Protein AF-A0A841CCL1-F1 (afdb_monomer)

pLDDT: mean 78.55, std 24.11, range [27.91, 98.75]

Solvent-accessible surface area (backbone atoms only — not comparable to full-atom values): 20555 Å² total; per-residue (Å²): 133,85,84,74,86,75,84,82,75,73,72,83,72,77,87,72,64,60,80,46,99,93,44,61,38,68,64,57,51,51,48,50,52,52,50,52,52,49,51,52,51,48,52,49,52,52,48,53,54,49,50,52,52,50,53,52,50,52,53,53,50,51,52,52,50,50,52,52,51,51,51,49,56,50,50,51,54,57,69,75,56,77,72,56,74,76,57,45,58,59,49,51,49,54,50,49,55,51,50,52,49,52,51,50,52,52,51,51,52,52,49,54,54,48,53,51,49,51,55,53,50,51,55,50,51,50,53,50,49,55,50,50,52,52,51,51,53,51,50,53,51,52,49,51,50,54,52,49,53,49,51,52,52,52,49,54,50,51,54,48,52,54,48,52,50,51,49,52,53,50,54,49,50,56,50,53,52,51,55,46,53,51,49,53,50,51,51,51,53,48,53,51,53,53,48,51,54,48,52,54,52,52,50,53,49,53,50,50,53,51,53,50,49,57,48,50,58,46,54,50,50,56,50,50,53,50,52,50,50,52,54,51,48,54,48,50,52,51,51,50,52,46,53,52,50,51,44,54,54,46,53,49,48,47,50,50,49,50,48,58,69,43,47,87,73,64,76,81,82,84,87,85,80,84,86,87,90,85,85,84,87,88,86,86,92,86,79,91,77,87,80,88,86,80,90,81,90,80,89,81,90,80,91,84,87,79,93,79,83,88,86,78,88,89,81,85,90,86,81,87,80,92,77,83,87,85,85,78,82,90,78,85,81,82,81,87,134

Organism: NCBI:txid1051531

Radius of gyration: 90.36 Å; Cα contacts (8 Å, |Δi|>4): 12; chains: 1; bounding box: 178×101×215 Å

Structure (mmCIF, N/CA/C/O backbone):
data_AF-A0A841CCL1-F1
#
_entry.id   AF-A0A841CCL1-F1
#
loop_
_atom_site.group_PDB
_atom_site.id
_atom_site.type_symbol
_atom_site.label_atom_id
_atom_site.label_alt_id
_atom_site.label_comp_id
_atom_site.label_asym_id
_atom_site.label_entity_id
_atom_site.label_seq_id
_atom_site.pdbx_PDB_ins_code
_atom_site.Cartn_x
_atom_site.Cartn_y
_atom_site.Cartn_z
_atom_site.occupancy
_atom_site.B_iso_or_equiv
_atom_site.auth_seq_id
_atom_site.auth_comp_id
_atom_site.auth_asym_id
_atom_site.auth_atom_id
_atom_site.pdbx_PDB_model_num
ATOM 1 N N . MET A 1 1 ? -17.574 31.575 94.013 1.00 37.56 1 MET A N 1
ATOM 2 C CA . MET A 1 1 ? -16.349 32.325 93.651 1.00 37.56 1 MET A CA 1
ATOM 3 C C . MET A 1 1 ? -16.458 33.728 94.222 1.00 37.56 1 MET A C 1
ATOM 5 O O . MET A 1 1 ? -17.570 34.181 94.458 1.00 37.56 1 MET A O 1
ATOM 9 N N . THR A 1 2 ? -15.326 34.345 94.539 1.00 36.16 2 THR A N 1
ATOM 10 C CA . THR A 1 2 ? -15.212 35.572 95.341 1.00 36.16 2 THR A CA 1
ATOM 11 C C . THR A 1 2 ? -15.867 36.785 94.682 1.00 36.16 2 THR A C 1
ATOM 13 O O . THR A 1 2 ? -15.475 37.169 93.583 1.00 36.16 2 THR A O 1
ATOM 16 N N . ALA A 1 3 ? -16.803 37.430 95.384 1.00 37.66 3 ALA A N 1
ATOM 17 C CA . ALA A 1 3 ? -17.158 38.815 95.099 1.00 37.66 3 ALA A CA 1
ATOM 18 C C . ALA A 1 3 ? -15.963 39.686 95.514 1.00 37.66 3 ALA A C 1
ATOM 20 O O . ALA A 1 3 ? -15.671 39.802 96.703 1.00 37.66 3 ALA A O 1
ATOM 21 N N . ALA A 1 4 ? -15.220 40.197 94.531 1.00 44.81 4 ALA A N 1
ATOM 22 C CA . ALA A 1 4 ? -14.063 41.045 94.780 1.00 44.81 4 ALA A CA 1
ATOM 23 C C . ALA A 1 4 ? -14.504 42.386 95.382 1.00 44.81 4 ALA A C 1
ATOM 25 O O . ALA A 1 4 ? -15.495 42.976 94.951 1.00 44.81 4 ALA A O 1
ATOM 26 N N . ASP A 1 5 ? -13.760 42.846 96.383 1.00 48.38 5 ASP A N 1
ATOM 27 C CA . ASP A 1 5 ? -14.035 44.085 97.096 1.00 48.38 5 ASP A CA 1
ATOM 28 C C . ASP A 1 5 ? -13.569 45.293 96.269 1.00 48.38 5 ASP A C 1
ATOM 30 O O . ASP A 1 5 ? -12.387 45.624 96.230 1.00 48.38 5 ASP A O 1
ATOM 34 N N . THR A 1 6 ? -14.505 45.934 95.568 1.00 47.66 6 THR A N 1
ATOM 35 C CA . THR A 1 6 ? -14.270 47.146 94.762 1.00 47.66 6 THR A CA 1
ATOM 36 C C . THR A 1 6 ? -14.787 48.421 95.435 1.00 47.66 6 THR A C 1
ATOM 38 O O . THR A 1 6 ? -14.976 49.441 94.775 1.00 47.66 6 THR A O 1
ATOM 41 N N . ARG A 1 7 ? -15.007 48.405 96.759 1.00 47.78 7 ARG A N 1
ATOM 42 C CA . ARG A 1 7 ? -15.412 49.606 97.519 1.00 47.78 7 ARG A CA 1
ATOM 43 C C . ARG A 1 7 ? -14.240 50.476 97.986 1.00 47.78 7 ARG A C 1
ATOM 45 O O . ARG A 1 7 ? -14.481 51.577 98.470 1.00 47.78 7 ARG A O 1
ATOM 52 N N . GLY A 1 8 ? -13.002 49.995 97.852 1.00 49.62 8 GLY A N 1
ATOM 53 C CA . GLY A 1 8 ? -11.797 50.669 98.354 1.00 49.62 8 GLY A CA 1
ATOM 54 C C . GLY A 1 8 ? -11.081 51.612 97.379 1.00 49.62 8 GLY A C 1
ATOM 55 O O . GLY A 1 8 ? -10.268 52.405 97.836 1.00 49.62 8 GLY A O 1
ATOM 56 N N . ASP A 1 9 ? -11.378 51.549 96.076 1.00 48.41 9 ASP A N 1
ATOM 57 C CA . ASP A 1 9 ? -10.576 52.200 95.016 1.00 48.41 9 ASP A CA 1
ATOM 58 C C . ASP A 1 9 ? -11.337 53.307 94.255 1.00 48.41 9 ASP A C 1
ATOM 60 O O . ASP A 1 9 ? -11.022 53.671 93.121 1.00 48.41 9 ASP A O 1
ATOM 64 N N . LEU A 1 10 ? -12.357 53.883 94.900 1.00 51.12 10 LEU A N 1
ATOM 65 C CA . LEU A 1 10 ? -12.964 55.135 94.454 1.00 51.12 10 LEU A CA 1
ATOM 66 C C . LEU A 1 10 ? -12.013 56.288 94.788 1.00 51.12 10 LEU A C 1
ATOM 68 O O . LEU A 1 10 ? -12.110 56.906 95.850 1.00 51.12 10 LEU A O 1
ATOM 72 N N . VAL A 1 11 ? -11.099 56.579 93.858 1.00 52.09 11 VAL A N 1
ATOM 73 C CA . VAL A 1 11 ? -10.351 57.842 93.833 1.00 52.09 11 VAL A CA 1
ATOM 74 C C . VAL A 1 11 ? -11.349 58.983 94.052 1.00 52.09 11 VAL A C 1
ATOM 76 O O . VAL A 1 11 ? -12.317 59.068 93.292 1.00 52.09 11 VAL A O 1
ATOM 79 N N . PRO A 1 12 ? -11.142 59.876 95.040 1.00 55.66 12 PRO A N 1
ATOM 80 C CA . PRO A 1 12 ? -11.951 61.075 95.163 1.00 55.66 12 PRO A CA 1
ATOM 81 C C . PRO A 1 12 ? -11.755 61.931 93.911 1.00 55.66 12 PRO A C 1
ATOM 83 O O . PRO A 1 12 ? -10.786 62.688 93.797 1.00 55.66 12 PRO A O 1
ATOM 86 N N . LEU A 1 13 ? -12.673 61.791 92.952 1.00 54.88 13 LEU A N 1
ATOM 87 C CA . LEU A 1 13 ? -12.856 62.758 91.883 1.00 54.88 13 LEU A CA 1
ATOM 88 C C . LEU A 1 13 ? -13.003 64.107 92.579 1.00 54.88 13 LEU A C 1
ATOM 90 O O . LEU A 1 13 ? -13.920 64.286 93.380 1.00 54.88 13 LEU A O 1
ATOM 94 N N . ARG A 1 14 ? -12.072 65.034 92.332 1.00 55.75 14 ARG A N 1
ATOM 95 C CA . ARG A 1 14 ? -12.189 66.397 92.850 1.00 55.75 14 ARG A CA 1
ATOM 96 C C . ARG A 1 14 ? -13.479 66.985 92.281 1.00 55.75 14 ARG A C 1
ATOM 98 O O . ARG A 1 14 ? -13.529 67.341 91.110 1.00 55.75 14 ARG A O 1
ATOM 105 N N . THR A 1 15 ? -14.514 67.046 93.113 1.00 59.44 15 THR A N 1
ATOM 106 C CA . THR A 1 15 ? -15.833 67.609 92.785 1.00 59.44 15 THR A CA 1
ATOM 107 C C . THR A 1 15 ? -15.821 69.133 92.717 1.00 59.44 15 THR A C 1
ATOM 109 O O . THR A 1 15 ? -16.822 69.746 92.352 1.00 59.44 15 THR A O 1
ATOM 112 N N . ASP A 1 16 ? -14.692 69.739 93.078 1.00 70.75 16 ASP A N 1
ATOM 113 C CA . ASP A 1 16 ? -14.486 71.174 93.098 1.00 70.75 16 ASP A CA 1
ATOM 114 C C . ASP A 1 16 ? -13.936 71.631 91.745 1.00 70.75 16 ASP A C 1
ATOM 116 O O . ASP A 1 16 ? -12.907 71.140 91.277 1.00 70.75 16 ASP A O 1
ATOM 120 N N . PHE A 1 17 ? -14.617 72.596 91.132 1.00 80.50 17 PHE A N 1
ATOM 121 C CA . PHE A 1 17 ? -14.157 73.264 89.918 1.00 80.50 17 PHE A CA 1
ATOM 122 C C . PHE A 1 17 ? -13.305 74.481 90.274 1.00 80.50 17 PHE A C 1
ATOM 124 O O . PHE A 1 17 ? -13.640 75.228 91.200 1.00 80.50 17 PHE A O 1
ATOM 131 N N . ASP A 1 18 ? -12.257 74.735 89.496 1.00 82.00 18 ASP A N 1
ATOM 132 C CA . ASP A 1 18 ? -11.426 75.923 89.664 1.00 82.00 18 ASP A CA 1
ATOM 133 C C . ASP A 1 18 ? -12.242 77.208 89.432 1.00 82.00 18 ASP A C 1
ATOM 135 O O . ASP A 1 18 ? -13.155 77.268 88.600 1.00 82.00 18 ASP A O 1
ATOM 139 N N . LEU A 1 19 ? -11.919 78.259 90.191 1.00 77.56 19 LEU A N 1
ATOM 140 C CA . LEU A 1 19 ? -12.620 79.543 90.156 1.00 77.56 19 LEU A CA 1
ATOM 141 C C . LEU A 1 19 ? -11.906 80.541 89.238 1.00 77.56 19 LEU A C 1
ATOM 143 O O . LEU A 1 19 ? -10.745 80.891 89.445 1.00 77.56 19 LEU A O 1
ATOM 147 N N . VAL A 1 20 ? -12.646 81.066 88.265 1.00 77.12 20 VAL A N 1
ATOM 148 C CA . VAL A 1 20 ? -12.233 82.137 87.349 1.00 77.12 20 VAL A CA 1
ATOM 149 C C . VAL A 1 20 ? -13.031 83.406 87.687 1.00 77.12 20 VAL A C 1
ATOM 151 O O . VAL A 1 20 ? -14.043 83.361 88.393 1.00 77.12 20 VAL A O 1
ATOM 154 N N . TRP A 1 21 ? -12.590 84.581 87.224 1.00 62.69 21 TRP A N 1
ATOM 155 C CA . TRP A 1 21 ? -13.295 85.839 87.491 1.00 62.69 21 TRP A CA 1
ATOM 156 C C . TRP A 1 21 ? -14.760 85.757 87.027 1.00 62.69 21 TRP A C 1
ATOM 158 O O . TRP A 1 21 ? -15.042 85.753 85.829 1.00 62.69 21 TRP A O 1
ATOM 168 N N . ARG A 1 22 ? -15.681 85.719 88.004 1.00 69.38 22 ARG A N 1
ATOM 169 C CA . ARG A 1 22 ? -17.139 85.520 87.857 1.00 69.38 22 ARG A CA 1
ATOM 170 C C . ARG A 1 22 ? -17.612 84.088 87.527 1.00 69.38 22 ARG A C 1
ATOM 172 O O . ARG A 1 22 ? -18.618 83.938 86.837 1.00 69.38 22 ARG A O 1
ATOM 179 N N . GLY A 1 23 ? -16.987 83.049 88.087 1.00 82.88 23 GLY A N 1
ATOM 180 C CA . GLY A 1 23 ? -17.622 81.726 88.231 1.00 82.88 23 GLY A CA 1
ATOM 181 C C . GLY A 1 23 ? -16.657 80.542 88.222 1.00 82.88 23 GLY A C 1
ATOM 182 O O . GLY A 1 23 ? -15.445 80.719 88.200 1.00 82.88 23 GLY A O 1
ATOM 183 N N . TYR A 1 24 ? -17.204 79.328 88.213 1.00 84.94 24 TYR A N 1
ATOM 184 C CA . TYR A 1 24 ? -16.429 78.111 87.960 1.00 84.94 24 TYR A CA 1
ATOM 185 C C . TYR A 1 24 ? -15.920 78.053 86.514 1.00 84.94 24 TYR A C 1
ATOM 187 O O . TYR A 1 24 ? -16.570 78.573 85.597 1.00 84.94 24 TYR A O 1
ATOM 195 N N . ASP A 1 25 ? -14.794 77.372 86.298 1.00 82.44 25 ASP A N 1
ATOM 196 C CA . ASP A 1 25 ? -14.278 77.097 84.963 1.00 82.44 25 ASP A CA 1
ATOM 197 C C . ASP A 1 25 ? -15.324 76.332 84.129 1.00 82.44 25 ASP A C 1
ATOM 199 O O . ASP A 1 25 ? -15.694 75.182 84.388 1.00 82.44 25 ASP A O 1
ATOM 203 N N . ARG A 1 26 ? -15.823 77.003 83.086 1.00 84.19 26 ARG A N 1
ATOM 204 C CA . ARG A 1 26 ? -16.896 76.492 82.224 1.00 84.19 26 ARG A CA 1
ATOM 205 C C . ARG A 1 26 ? -16.478 75.262 81.421 1.00 84.19 26 ARG A C 1
ATOM 207 O O . ARG A 1 26 ? -17.361 74.531 80.976 1.00 84.19 26 ARG A O 1
ATOM 214 N N . HIS A 1 27 ? -15.185 75.053 81.188 1.00 84.75 27 HIS A N 1
ATOM 215 C CA . HIS A 1 27 ? -14.662 73.863 80.526 1.00 84.75 27 HIS A CA 1
ATOM 216 C C . HIS A 1 27 ? -14.625 72.682 81.502 1.00 84.75 27 HIS A C 1
ATOM 218 O O . HIS A 1 27 ? -15.112 71.609 81.153 1.00 84.75 27 HIS A O 1
ATOM 224 N N . GLN A 1 28 ? -14.156 72.887 82.738 1.00 85.62 28 GLN A N 1
ATOM 225 C CA . GLN A 1 28 ? -14.161 71.847 83.777 1.00 85.62 28 GLN A CA 1
ATOM 226 C C . GLN A 1 28 ? -15.582 71.393 84.136 1.00 85.62 28 GLN A C 1
ATOM 228 O O . GLN A 1 28 ? -15.858 70.194 84.123 1.00 85.62 28 GLN A O 1
ATOM 233 N N . VAL A 1 29 ? -16.514 72.331 84.355 1.00 86.25 29 VAL A N 1
ATOM 234 C CA . VAL A 1 29 ? -17.927 72.003 84.632 1.00 86.25 29 VAL A CA 1
ATOM 235 C C . VAL A 1 29 ? -18.548 71.222 83.473 1.00 86.25 29 VAL A C 1
ATOM 237 O O . VAL A 1 29 ? -19.217 70.217 83.695 1.00 86.25 29 VAL A O 1
ATOM 240 N N . ARG A 1 30 ? -18.312 71.641 82.220 1.00 86.75 30 ARG A N 1
ATOM 241 C CA . ARG A 1 30 ? -18.823 70.922 81.040 1.00 86.75 30 ARG A CA 1
ATOM 242 C C . ARG A 1 30 ? -18.217 69.531 80.898 1.00 86.75 30 ARG A C 1
ATOM 244 O O . ARG A 1 30 ? -18.949 68.610 80.557 1.00 86.75 30 ARG A O 1
ATOM 251 N N . HIS A 1 31 ? -16.922 69.378 81.168 1.00 86.00 31 HIS A N 1
ATOM 252 C CA . HIS A 1 31 ? -16.263 68.078 81.156 1.00 86.00 31 HIS A CA 1
ATOM 253 C C . HIS A 1 31 ? -16.866 67.156 82.220 1.00 86.00 31 HIS A C 1
ATOM 255 O O . HIS A 1 31 ? -17.279 66.054 81.889 1.00 86.00 31 HIS A O 1
ATOM 261 N N . TYR A 1 32 ? -16.995 67.616 83.468 1.00 87.31 32 TYR A N 1
ATOM 262 C CA . TYR A 1 32 ? -17.591 66.822 84.545 1.00 87.31 32 TYR A CA 1
ATOM 263 C C . TYR A 1 32 ? -19.053 66.463 84.281 1.00 87.31 32 TYR A C 1
ATOM 265 O O . TYR A 1 32 ? -19.421 65.309 84.456 1.00 87.31 32 TYR A O 1
ATOM 273 N N . VAL A 1 33 ? -19.885 67.402 83.814 1.00 89.44 33 VAL A N 1
ATOM 274 C CA . VAL A 1 33 ? -21.277 67.092 83.441 1.00 89.44 33 VAL A CA 1
ATOM 275 C C . VAL A 1 33 ? -21.308 66.056 82.316 1.00 89.44 33 VAL A C 1
ATOM 277 O O . VAL A 1 33 ? -22.094 65.120 82.387 1.00 89.44 33 VAL A O 1
ATOM 280 N N . HIS A 1 34 ? -20.418 66.152 81.325 1.00 89.56 34 HIS A N 1
ATOM 281 C CA . HIS A 1 34 ? -20.321 65.150 80.265 1.00 89.56 34 HIS A CA 1
ATOM 282 C C . HIS A 1 34 ? -19.856 63.775 80.783 1.00 89.56 34 HIS A C 1
ATOM 284 O O . HIS A 1 34 ? -20.428 62.761 80.387 1.00 89.56 34 HIS A O 1
ATOM 290 N N . SER A 1 35 ? -18.879 63.729 81.696 1.00 87.50 35 SER A N 1
ATOM 291 C CA . SER A 1 35 ? -18.434 62.500 82.370 1.00 87.50 35 SER A CA 1
ATOM 292 C C . SER A 1 35 ? -19.546 61.883 83.222 1.00 87.50 35 SER A C 1
ATOM 294 O O . SER A 1 35 ? -19.845 60.707 83.059 1.00 87.50 35 SER A O 1
ATOM 296 N N . ALA A 1 36 ? -20.230 62.675 84.049 1.00 89.19 36 ALA A N 1
ATOM 297 C CA . ALA A 1 36 ? -21.335 62.221 84.888 1.00 89.19 36 ALA A CA 1
ATOM 298 C C . ALA A 1 36 ? -22.549 61.770 84.055 1.00 89.19 36 ALA A C 1
ATOM 300 O O . ALA A 1 36 ? -23.179 60.767 84.377 1.00 89.19 36 ALA A O 1
ATOM 301 N N . GLU A 1 37 ? -22.866 62.447 82.946 1.00 92.44 37 GLU A N 1
ATOM 302 C CA . GLU A 1 37 ? -23.865 61.966 81.985 1.00 92.44 37 GLU A CA 1
ATOM 303 C C . GLU A 1 37 ? -23.439 60.650 81.319 1.00 92.44 37 GLU A C 1
ATOM 305 O O . GLU A 1 37 ? -24.288 59.789 81.090 1.00 92.44 37 GLU A O 1
ATOM 310 N N . ALA A 1 38 ? -22.153 60.471 81.005 1.00 91.06 38 ALA A N 1
ATOM 311 C CA . ALA A 1 38 ? -21.635 59.224 80.448 1.00 91.06 38 ALA A CA 1
ATOM 312 C C . ALA A 1 38 ? -21.685 58.075 81.473 1.00 91.06 38 ALA A C 1
ATOM 314 O O . ALA A 1 38 ? -22.124 56.981 81.128 1.00 91.06 38 ALA A O 1
ATOM 315 N N . GLU A 1 39 ? -21.331 58.329 82.735 1.00 88.56 39 GLU A N 1
ATOM 316 C CA . GLU A 1 39 ? -21.431 57.374 83.848 1.00 88.56 39 GLU A CA 1
ATOM 317 C C . GLU A 1 39 ? -22.889 57.023 84.184 1.00 88.56 39 GLU A C 1
ATOM 319 O O . GLU A 1 39 ? -23.213 55.853 84.393 1.00 88.56 39 GLU A O 1
ATOM 324 N N . LEU A 1 40 ? -23.807 57.995 84.163 1.00 93.38 40 LEU A N 1
ATOM 325 C CA . LEU A 1 40 ? -25.245 57.746 84.326 1.00 93.38 40 LEU A CA 1
ATOM 326 C C . LEU A 1 40 ? -25.823 56.932 83.161 1.00 93.38 40 LEU A C 1
ATOM 328 O O . LEU A 1 40 ? -26.665 56.064 83.380 1.00 93.38 40 LEU A O 1
ATOM 332 N N . ARG A 1 41 ? -25.361 57.159 81.925 1.00 94.81 41 ARG A N 1
ATOM 333 C CA . ARG A 1 41 ? -25.736 56.319 80.773 1.00 94.81 41 ARG A CA 1
ATOM 334 C C . ARG A 1 41 ? -25.158 54.910 80.896 1.00 94.81 41 ARG A C 1
ATOM 336 O O . ARG A 1 41 ? -25.881 53.957 80.629 1.00 94.81 41 ARG A O 1
ATOM 343 N N . LEU A 1 42 ? -23.904 54.767 81.330 1.00 94.75 42 LEU A N 1
ATOM 344 C CA . LEU A 1 42 ? -23.266 53.467 81.546 1.00 94.75 42 LEU A CA 1
ATOM 345 C C . LEU A 1 42 ? -23.991 52.666 82.635 1.00 94.75 42 LEU A C 1
ATOM 347 O O . LEU A 1 42 ? -24.410 51.542 82.390 1.00 94.75 42 LEU A O 1
ATOM 351 N N . THR A 1 43 ? -24.242 53.273 83.795 1.00 93.81 43 THR A N 1
ATOM 352 C CA . THR A 1 43 ? -24.969 52.626 84.900 1.00 93.81 43 THR A CA 1
ATOM 353 C C . THR A 1 43 ? -26.435 52.340 84.569 1.00 93.81 43 THR A C 1
ATOM 355 O O . THR A 1 43 ? -26.966 51.330 85.031 1.00 93.81 43 THR A O 1
ATOM 358 N N . ALA A 1 44 ? -27.091 53.155 83.734 1.00 95.12 44 ALA A N 1
ATOM 359 C CA . ALA A 1 44 ? -28.409 52.827 83.189 1.00 95.12 44 ALA A CA 1
ATOM 360 C C . ALA A 1 44 ? -28.352 51.594 82.270 1.00 95.12 44 ALA A C 1
ATOM 362 O O . ALA A 1 44 ? -29.150 50.678 82.448 1.00 95.12 44 ALA A O 1
ATOM 363 N N . VAL A 1 45 ? -27.376 51.520 81.356 1.00 96.69 45 VAL A N 1
ATOM 364 C CA . VAL A 1 45 ? -27.152 50.343 80.495 1.00 96.69 45 VAL A CA 1
ATOM 365 C C . VAL A 1 45 ? -26.836 49.093 81.325 1.00 96.69 45 VAL A C 1
ATOM 367 O O . VAL A 1 45 ? -27.416 48.038 81.073 1.00 96.69 45 VAL A O 1
ATOM 370 N N . ASP A 1 46 ? -25.990 49.200 82.351 1.00 94.75 46 ASP A N 1
ATOM 371 C CA . ASP A 1 46 ? -25.649 48.083 83.240 1.00 94.75 46 ASP A CA 1
ATOM 372 C C . ASP A 1 46 ? -26.847 47.610 84.071 1.00 94.75 46 ASP A C 1
ATOM 374 O O . ASP A 1 46 ? -27.049 46.400 84.232 1.00 94.75 46 ASP A O 1
ATOM 378 N N . ARG A 1 47 ? -27.670 48.545 84.569 1.00 95.88 47 ARG A N 1
ATOM 379 C CA . ARG A 1 47 ? -28.931 48.249 85.262 1.00 95.88 47 ARG A CA 1
ATOM 380 C C . ARG A 1 47 ? -29.902 47.537 84.330 1.00 95.88 47 ARG A C 1
ATOM 382 O O . ARG A 1 47 ? -30.444 46.504 84.709 1.00 95.88 47 ARG A O 1
ATOM 389 N N . ASP A 1 48 ? -30.107 48.055 83.127 1.00 96.56 48 ASP A N 1
ATOM 390 C CA . ASP A 1 48 ? -31.073 47.503 82.175 1.00 96.56 48 ASP A CA 1
ATOM 391 C C . ASP A 1 48 ? -30.612 46.119 81.682 1.00 96.56 48 ASP A C 1
ATOM 393 O O . ASP A 1 48 ? -31.414 45.188 81.596 1.00 96.56 48 ASP A O 1
ATOM 397 N N . ALA A 1 49 ? -29.301 45.918 81.509 1.00 95.69 49 ALA A N 1
ATOM 398 C CA . ALA A 1 49 ? -28.708 44.605 81.266 1.00 95.69 49 ALA A CA 1
ATOM 399 C C . ALA A 1 49 ? -28.823 43.654 82.478 1.00 95.69 49 ALA A C 1
ATOM 401 O O . ALA A 1 49 ? -28.939 42.441 82.298 1.00 95.69 49 ALA A O 1
ATOM 402 N N . ALA A 1 50 ? -28.793 44.162 83.714 1.00 94.44 50 ALA A N 1
ATOM 403 C CA . ALA A 1 50 ? -29.019 43.359 84.917 1.00 94.44 50 ALA A CA 1
ATOM 404 C C . ALA A 1 50 ? -30.491 42.948 85.081 1.00 94.44 50 ALA A C 1
ATOM 406 O O . ALA A 1 50 ? -30.747 41.801 85.446 1.00 94.44 50 ALA A O 1
ATOM 407 N N . VAL A 1 51 ? -31.437 43.837 84.759 1.00 97.06 51 VAL A N 1
ATOM 408 C CA . VAL A 1 51 ? -32.877 43.534 84.712 1.00 97.06 51 VAL A CA 1
ATOM 409 C C . VAL A 1 51 ? -33.153 42.471 83.650 1.00 97.06 51 VAL A C 1
ATOM 411 O O . VAL A 1 51 ? -33.719 41.435 83.982 1.00 97.06 51 VAL A O 1
ATOM 414 N N . ALA A 1 52 ? -32.633 42.635 82.429 1.00 95.81 52 ALA A N 1
ATOM 415 C CA . ALA A 1 52 ? -32.767 41.627 81.375 1.00 95.81 52 ALA A CA 1
ATOM 416 C C . ALA A 1 52 ? -32.220 40.248 81.803 1.00 95.81 52 ALA A C 1
ATOM 418 O O . ALA A 1 52 ? -32.878 39.231 81.602 1.00 95.81 52 ALA A O 1
ATOM 419 N N . ARG A 1 53 ? -31.059 40.196 82.477 1.00 95.00 53 ARG A N 1
ATOM 420 C CA . ARG A 1 53 ? -30.525 38.937 83.039 1.00 95.00 53 ARG A CA 1
ATOM 421 C C . ARG A 1 53 ? -31.409 38.348 84.145 1.00 95.00 53 ARG A C 1
ATOM 423 O O . ARG A 1 53 ? -31.485 37.127 84.258 1.00 95.00 53 ARG A O 1
ATOM 430 N N . ALA A 1 54 ? -32.051 39.176 84.968 1.00 96.38 54 ALA A N 1
ATOM 431 C CA . ALA A 1 54 ? -32.978 38.707 85.996 1.00 96.38 54 ALA A CA 1
ATOM 432 C C . ALA A 1 54 ? -34.256 38.118 85.374 1.00 96.38 54 ALA A C 1
ATOM 434 O O . ALA A 1 54 ? -34.681 37.037 85.783 1.00 96.38 54 ALA A O 1
ATOM 435 N N . ASP A 1 55 ? -34.804 38.765 84.344 1.00 96.75 55 ASP A N 1
ATOM 436 C CA . ASP A 1 55 ? -35.957 38.274 83.583 1.00 96.75 55 ASP A CA 1
ATOM 437 C C . ASP A 1 55 ? -35.627 36.977 82.823 1.00 96.75 55 ASP A C 1
ATOM 439 O O . ASP A 1 55 ? -36.426 36.039 82.805 1.00 96.75 55 ASP A O 1
ATOM 443 N N . ASP A 1 56 ? -34.428 36.865 82.244 1.00 96.06 56 ASP A N 1
ATOM 444 C CA . ASP A 1 56 ? -33.935 35.636 81.609 1.00 96.06 56 ASP A CA 1
ATOM 445 C C . ASP A 1 56 ? -33.850 34.472 82.604 1.00 96.06 56 ASP A C 1
ATOM 447 O O . ASP A 1 56 ? -34.330 33.373 82.314 1.00 96.06 56 ASP A O 1
ATOM 451 N N . LEU A 1 57 ? -33.282 34.709 83.791 1.00 95.75 57 LEU A N 1
ATOM 452 C CA . LEU A 1 57 ? -33.191 33.705 84.853 1.00 95.75 57 LEU A CA 1
ATOM 453 C C . LEU A 1 57 ? -34.570 33.329 85.408 1.00 95.75 57 LEU A C 1
ATOM 455 O O . LEU A 1 57 ? -34.816 32.151 85.660 1.00 95.75 57 LEU A O 1
ATOM 459 N N . ALA A 1 58 ? -35.489 34.288 85.551 1.00 96.31 58 ALA A N 1
ATOM 460 C CA . ALA A 1 58 ? -36.867 34.016 85.955 1.00 96.31 58 ALA A CA 1
ATOM 461 C C . ALA A 1 58 ? -37.584 33.122 84.929 1.00 96.31 58 ALA A C 1
ATOM 463 O O . ALA A 1 58 ? -38.206 32.128 85.307 1.00 96.31 58 ALA A O 1
ATOM 464 N N . ARG A 1 59 ? -37.427 33.405 83.627 1.00 96.69 59 ARG A N 1
ATOM 465 C CA . ARG A 1 59 ? -37.963 32.558 82.547 1.00 96.69 59 ARG A CA 1
ATOM 466 C C . ARG A 1 59 ? -37.359 31.153 82.563 1.00 96.69 59 ARG A C 1
ATOM 468 O O . ARG A 1 59 ? -38.107 30.185 82.485 1.00 96.69 59 ARG A O 1
ATOM 475 N N . GLN A 1 60 ? -36.038 31.023 82.713 1.00 96.25 60 GLN A N 1
ATOM 476 C CA . GLN A 1 60 ? -35.374 29.715 82.831 1.00 96.25 60 GLN A CA 1
ATOM 477 C C . GLN A 1 60 ? -35.864 28.921 84.048 1.00 96.25 60 GLN A C 1
ATOM 479 O O . GLN A 1 60 ? -36.042 27.707 83.962 1.00 96.25 60 GLN A O 1
ATOM 484 N N . LEU A 1 61 ? -36.109 29.597 85.172 1.00 97.06 61 LEU A N 1
ATOM 485 C CA . LEU A 1 61 ? -36.580 28.971 86.403 1.00 97.06 61 LEU A CA 1
ATOM 486 C C . LEU A 1 61 ? -38.022 28.460 86.266 1.00 97.06 61 LEU A C 1
ATOM 488 O O . LEU A 1 61 ? -38.310 27.359 86.735 1.00 97.06 61 LEU A O 1
ATOM 492 N N . GLU A 1 62 ? -38.905 29.191 85.579 1.00 96.38 62 GLU A N 1
ATOM 493 C CA . GLU A 1 62 ? -40.250 28.694 85.260 1.00 96.38 62 GLU A CA 1
ATOM 494 C C . GLU A 1 62 ? -40.232 27.542 84.244 1.00 96.38 62 GLU A C 1
ATOM 496 O O . GLU A 1 62 ? -40.945 26.562 84.451 1.00 96.38 62 GLU A O 1
ATOM 501 N N . THR A 1 63 ? -39.362 27.575 83.226 1.00 96.69 63 THR A N 1
ATOM 502 C CA . THR A 1 63 ? -39.147 26.420 82.329 1.00 96.69 63 THR A CA 1
ATOM 503 C C . THR A 1 63 ? -38.678 25.186 83.107 1.00 96.69 6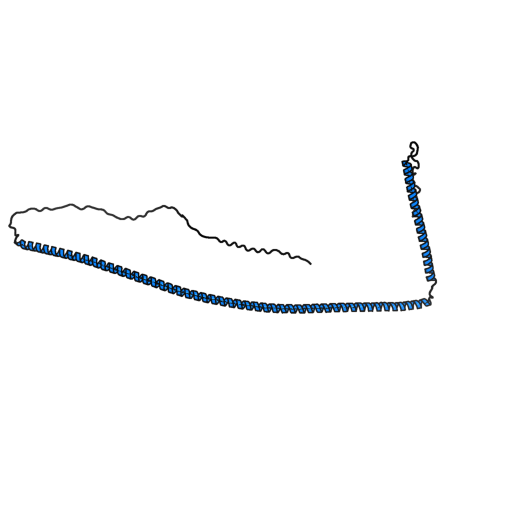3 THR A C 1
ATOM 505 O O . THR A 1 63 ? -39.236 24.103 82.958 1.00 96.69 63 THR A O 1
ATOM 508 N N . ALA A 1 64 ? -37.709 25.333 84.014 1.00 94.44 64 ALA A N 1
ATOM 509 C CA . ALA A 1 64 ? -37.255 24.221 84.849 1.00 94.44 64 ALA A CA 1
ATOM 510 C C . ALA A 1 64 ? -38.361 23.716 85.801 1.00 94.44 64 ALA A C 1
ATOM 512 O O . ALA A 1 64 ? -38.469 22.514 86.051 1.00 94.44 64 ALA A O 1
ATOM 513 N N . ARG A 1 65 ? -39.217 24.607 86.326 1.00 96.00 65 ARG A N 1
ATOM 514 C CA . ARG A 1 65 ? -40.380 24.229 87.150 1.00 96.00 65 ARG A CA 1
ATOM 515 C C . ARG A 1 65 ? -41.408 23.423 86.358 1.00 96.00 65 ARG A C 1
ATOM 517 O O . ARG A 1 65 ? -41.895 22.418 86.885 1.00 96.00 65 ARG A O 1
ATOM 524 N N . THR A 1 66 ? -41.729 23.825 85.128 1.00 96.50 66 THR A N 1
ATOM 525 C CA . THR A 1 66 ? -42.669 23.086 84.271 1.00 96.50 66 THR A CA 1
ATOM 526 C C . THR A 1 66 ? -42.088 21.743 83.836 1.00 96.50 66 THR A C 1
ATOM 528 O O . THR A 1 66 ? -42.765 20.729 84.003 1.00 96.50 66 THR A O 1
ATOM 531 N N . GLU A 1 67 ? -40.818 21.680 83.427 1.00 94.56 67 GLU A N 1
ATOM 532 C CA . GLU A 1 67 ? -40.121 20.417 83.129 1.00 94.56 67 GLU A CA 1
ATOM 533 C C . GLU A 1 67 ? -40.128 19.450 84.326 1.00 94.56 67 GLU A C 1
ATOM 535 O O . GLU A 1 67 ? -40.460 18.273 84.178 1.00 94.56 67 GLU A O 1
ATOM 540 N N . ILE A 1 68 ? -39.834 19.930 85.541 1.00 93.25 68 ILE A N 1
ATOM 541 C CA . ILE A 1 68 ? -39.888 19.106 86.761 1.00 93.25 68 ILE A CA 1
ATOM 542 C C . ILE A 1 68 ? -41.312 18.594 87.024 1.00 93.25 68 ILE A C 1
ATOM 544 O O . ILE A 1 68 ? -41.477 17.440 87.433 1.00 93.25 68 ILE A O 1
ATOM 548 N N . ALA A 1 69 ? -42.344 19.411 86.796 1.00 93.19 69 ALA A N 1
ATOM 549 C CA . ALA A 1 69 ? -43.736 18.990 86.943 1.00 93.19 69 ALA A CA 1
ATOM 550 C C . ALA A 1 69 ? -44.130 17.924 85.901 1.00 93.19 69 ALA A C 1
ATOM 552 O O . ALA A 1 69 ? -44.751 16.919 86.255 1.00 93.19 69 ALA A O 1
ATOM 553 N N . GLU A 1 70 ? -43.714 18.083 84.642 1.00 92.69 70 GLU A N 1
ATOM 554 C CA . GLU A 1 70 ? -43.946 17.099 83.580 1.00 92.69 70 GLU A CA 1
ATOM 555 C C . GLU A 1 70 ? -43.210 15.778 83.825 1.00 92.69 70 GLU A C 1
ATOM 557 O O . GLU A 1 70 ? -43.800 14.704 83.663 1.00 92.69 70 GLU A O 1
ATOM 562 N N . LEU A 1 71 ? -41.942 15.839 84.246 1.00 89.31 71 LEU A N 1
ATOM 563 C CA . LEU A 1 71 ? -41.136 14.666 84.585 1.00 89.31 71 LEU A CA 1
ATOM 564 C C . LEU A 1 71 ? -41.729 13.914 85.777 1.00 89.31 71 LEU A C 1
ATOM 566 O O . LEU A 1 71 ? -41.870 12.693 85.703 1.00 89.31 71 LEU A O 1
ATOM 570 N N . ARG A 1 72 ? -42.163 14.621 86.830 1.00 85.94 72 ARG A N 1
ATOM 571 C CA . ARG A 1 72 ? -42.900 14.020 87.956 1.00 85.94 72 ARG A CA 1
ATOM 572 C C . ARG A 1 72 ? -44.198 13.373 87.486 1.00 85.94 72 ARG A C 1
ATOM 574 O O . ARG A 1 72 ? -44.406 12.199 87.758 1.00 85.94 72 ARG A O 1
ATOM 581 N N . GLY A 1 73 ? -45.007 14.061 86.680 1.00 83.12 73 GLY A N 1
ATOM 582 C CA . GLY A 1 73 ? -46.234 13.492 86.116 1.00 83.12 73 GLY A CA 1
ATOM 583 C C . GLY A 1 73 ? -45.995 12.311 85.162 1.00 83.12 73 GLY A C 1
ATOM 584 O O . GLY A 1 73 ? -46.859 11.448 85.007 1.00 83.12 73 GLY A O 1
ATOM 585 N N . ARG A 1 74 ? -44.841 12.235 84.485 1.00 82.31 74 ARG A N 1
ATOM 586 C CA . ARG A 1 74 ? -44.426 11.064 83.689 1.00 82.31 74 ARG A CA 1
ATOM 587 C C . ARG A 1 74 ? -44.016 9.902 84.597 1.00 82.31 74 ARG A C 1
ATOM 589 O O . ARG A 1 74 ? -44.455 8.781 84.356 1.00 82.31 74 ARG A O 1
ATOM 59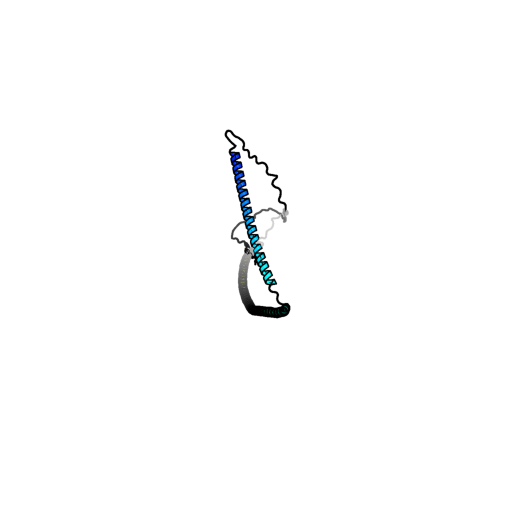6 N N . LEU A 1 75 ? -43.237 10.174 85.641 1.00 80.44 75 LEU A N 1
ATOM 597 C CA . LEU A 1 75 ? -42.790 9.187 86.624 1.00 80.44 75 LEU A CA 1
ATOM 598 C C . LEU A 1 75 ? -43.983 8.614 87.406 1.00 80.44 75 LEU A C 1
ATOM 600 O O . LEU A 1 75 ? -44.130 7.399 87.465 1.00 80.44 75 LEU A O 1
ATOM 604 N N . ASP A 1 76 ? -44.911 9.456 87.862 1.00 75.56 76 ASP A N 1
ATOM 605 C CA . ASP A 1 76 ? -46.170 9.038 88.491 1.00 75.56 76 ASP A CA 1
ATOM 606 C C . ASP A 1 76 ? -47.009 8.140 87.572 1.00 75.56 76 ASP A C 1
ATOM 608 O O . ASP A 1 76 ? -47.603 7.175 88.042 1.00 75.56 76 ASP A O 1
ATOM 612 N N . ARG A 1 77 ? -47.049 8.399 86.256 1.00 74.00 77 ARG A N 1
ATOM 613 C CA . ARG A 1 77 ? -47.739 7.521 85.288 1.00 74.00 77 ARG A CA 1
ATOM 614 C C . ARG A 1 77 ? -47.049 6.164 85.123 1.00 74.00 77 ARG A C 1
ATOM 616 O O . ARG A 1 77 ? -47.738 5.150 85.031 1.00 74.00 77 ARG A O 1
ATOM 623 N N . ILE A 1 78 ? -45.716 6.132 85.124 1.00 76.00 78 ILE A N 1
ATOM 624 C CA . ILE A 1 78 ? -44.934 4.885 85.093 1.00 76.00 78 ILE A CA 1
ATOM 625 C C . ILE A 1 78 ? -45.173 4.089 86.388 1.00 76.00 78 ILE A C 1
ATOM 627 O O . ILE A 1 78 ? -45.534 2.917 86.332 1.00 76.00 78 ILE A O 1
ATOM 631 N N . CYS A 1 79 ? -45.066 4.732 87.554 1.00 66.12 79 CYS A N 1
ATOM 632 C CA . CYS A 1 79 ? -45.216 4.086 88.860 1.00 66.12 79 CYS A CA 1
ATOM 633 C C . CYS A 1 79 ? -46.662 3.707 89.218 1.00 66.12 79 CYS A C 1
ATOM 635 O O . CYS A 1 79 ? -46.858 2.734 89.940 1.00 66.12 79 CYS A O 1
ATOM 637 N N . ARG A 1 80 ? -47.680 4.416 88.708 1.00 63.12 80 ARG A N 1
ATOM 638 C CA . ARG A 1 80 ? -49.102 4.041 88.863 1.00 63.12 80 ARG A CA 1
ATOM 639 C C . ARG A 1 80 ? -49.566 2.952 87.895 1.00 63.12 80 ARG A C 1
ATOM 641 O O . ARG A 1 80 ? -50.726 2.560 87.965 1.00 63.12 80 ARG A O 1
ATOM 648 N N . THR A 1 81 ? -48.680 2.443 87.037 1.00 61.38 81 THR A N 1
ATOM 649 C CA . THR A 1 81 ? -48.972 1.303 86.156 1.00 61.38 81 THR A CA 1
ATOM 650 C C . THR A 1 81 ? -48.097 0.081 86.497 1.00 61.38 81 THR A C 1
ATOM 652 O O . THR A 1 81 ? -47.376 -0.407 85.622 1.00 61.38 81 THR A O 1
ATOM 655 N N . PRO A 1 82 ? -48.113 -0.445 87.744 1.00 55.88 82 PRO A N 1
ATOM 656 C CA . PRO A 1 82 ? -47.528 -1.753 88.006 1.00 55.88 82 PRO A CA 1
ATOM 657 C C . PRO A 1 82 ? -48.336 -2.811 87.242 1.00 55.88 82 PRO A C 1
ATOM 659 O O . PRO A 1 82 ? -49.561 -2.876 87.335 1.00 55.88 82 PRO A O 1
ATOM 662 N N . VAL A 1 83 ? -47.640 -3.619 86.444 1.00 58.22 83 VAL A N 1
ATOM 663 C CA . VAL A 1 83 ? -48.208 -4.817 85.817 1.00 58.22 83 VAL A CA 1
ATOM 664 C C . VAL A 1 83 ? -48.036 -5.966 86.799 1.00 58.22 83 VAL A C 1
ATOM 666 O O . VAL A 1 83 ? -46.943 -6.151 87.330 1.00 58.22 83 VAL A O 1
ATOM 669 N N . GLU A 1 84 ? -49.101 -6.731 87.019 1.00 60.03 84 GLU A N 1
ATOM 670 C CA . GLU A 1 84 ? -49.118 -7.790 88.028 1.00 60.03 84 GLU A CA 1
ATOM 671 C C . GLU A 1 84 ? -48.053 -8.873 87.733 1.00 60.03 84 GLU A C 1
ATOM 673 O O . GLU A 1 84 ? -47.906 -9.269 86.568 1.00 60.03 84 GLU A O 1
ATOM 678 N N . PRO A 1 85 ? -47.282 -9.348 88.735 1.00 60.69 85 PRO A N 1
ATOM 679 C CA . PRO A 1 85 ? -46.063 -10.135 88.506 1.00 60.69 85 PRO A CA 1
ATOM 680 C C . PRO A 1 85 ? -46.274 -11.434 87.714 1.00 60.69 85 PRO A C 1
ATOM 682 O O . PRO A 1 85 ? -45.427 -11.784 86.893 1.00 60.69 85 PRO A O 1
ATOM 685 N N . ASP A 1 86 ? -47.418 -12.104 87.859 1.00 64.19 86 ASP A N 1
ATOM 686 C CA . ASP A 1 86 ? -47.726 -13.313 87.079 1.00 64.19 86 ASP A CA 1
ATOM 687 C C . ASP A 1 86 ? -48.069 -12.996 85.609 1.00 64.19 86 ASP A C 1
ATOM 689 O O . ASP A 1 86 ? -47.747 -13.760 84.693 1.00 64.19 86 ASP A O 1
ATOM 693 N N . ALA A 1 87 ? -48.661 -11.824 85.347 1.00 62.50 87 ALA A N 1
ATOM 694 C CA . ALA A 1 87 ? -48.956 -11.352 83.994 1.00 62.50 87 ALA A CA 1
ATOM 695 C C . ALA A 1 87 ? -47.696 -10.871 83.249 1.00 62.50 87 ALA A C 1
ATOM 697 O O . ALA A 1 87 ? -47.666 -10.884 82.013 1.00 62.50 87 ALA A O 1
ATOM 698 N N . LEU A 1 88 ? -46.643 -10.480 83.980 1.00 70.44 88 LEU A N 1
ATOM 699 C CA . LEU A 1 88 ? -45.356 -10.074 83.413 1.00 70.44 88 LEU A CA 1
ATOM 700 C C . LEU A 1 88 ? -44.718 -11.212 82.604 1.00 70.44 88 LEU A C 1
ATOM 702 O O . LEU A 1 88 ? -44.357 -11.000 81.449 1.00 70.44 88 LEU A O 1
ATOM 706 N N . THR A 1 89 ? -44.643 -12.423 83.161 1.00 78.81 89 THR A N 1
ATOM 707 C CA . THR A 1 89 ? -44.017 -13.587 82.505 1.00 78.81 89 THR A CA 1
ATOM 708 C C . THR A 1 89 ? -44.726 -13.960 81.201 1.00 78.81 89 THR A C 1
ATOM 710 O O . THR A 1 89 ? -44.077 -14.145 80.171 1.00 78.81 89 THR A O 1
ATOM 713 N N . GLY A 1 90 ? -46.064 -13.990 81.201 1.00 77.50 90 GLY A N 1
ATOM 714 C CA . GLY A 1 90 ? -46.853 -14.248 79.990 1.00 77.50 90 GLY A CA 1
ATOM 715 C C . GLY A 1 90 ? -46.713 -13.149 78.929 1.00 77.50 90 GLY A C 1
ATOM 716 O O . GLY A 1 90 ? -46.660 -13.440 77.733 1.00 77.50 90 GLY A O 1
ATOM 717 N N . ARG A 1 91 ? -46.600 -11.881 79.348 1.00 80.88 91 ARG A N 1
ATOM 718 C CA . ARG A 1 91 ? -46.382 -10.746 78.439 1.00 80.88 91 ARG A CA 1
ATOM 719 C C . ARG A 1 91 ? -44.969 -10.728 77.853 1.00 80.88 91 ARG A C 1
ATOM 721 O O . ARG A 1 91 ? -44.836 -10.454 76.665 1.00 80.88 91 ARG A O 1
ATOM 728 N N . LEU A 1 92 ? -43.944 -11.018 78.656 1.00 84.12 92 LEU A N 1
ATOM 729 C CA . LEU A 1 92 ? -42.558 -11.129 78.197 1.00 84.12 92 LEU A CA 1
ATOM 730 C C . LEU A 1 92 ? -42.408 -12.276 77.200 1.00 84.12 92 LEU A C 1
ATOM 732 O O . LEU A 1 92 ? -41.832 -12.071 76.139 1.00 84.12 92 LEU A O 1
ATOM 736 N N . ARG A 1 93 ? -43.008 -13.439 77.480 1.00 85.56 93 ARG A N 1
ATOM 737 C CA . ARG A 1 93 ? -43.026 -14.567 76.544 1.00 85.56 93 ARG A CA 1
ATOM 738 C C . ARG A 1 93 ? -43.638 -14.184 75.192 1.00 85.56 93 ARG A C 1
ATOM 740 O O . ARG A 1 93 ? -42.970 -14.354 74.182 1.00 85.56 93 ARG A O 1
ATOM 747 N N . ARG A 1 94 ? -44.829 -13.568 75.171 1.00 84.00 94 ARG A N 1
ATOM 748 C CA . ARG A 1 94 ? -45.433 -13.086 73.910 1.00 84.00 94 ARG A CA 1
ATOM 749 C C . ARG A 1 94 ? -44.620 -11.993 73.213 1.00 84.00 94 ARG A C 1
ATOM 751 O O . ARG A 1 94 ? -44.711 -11.856 72.002 1.00 84.00 94 ARG A O 1
ATOM 758 N N . MET A 1 95 ? -43.853 -11.195 73.957 1.00 91.00 95 MET A N 1
ATOM 759 C CA . MET A 1 95 ? -42.965 -10.183 73.379 1.00 91.00 95 MET A CA 1
ATOM 760 C C . MET A 1 95 ? -41.723 -10.813 72.738 1.00 91.00 95 MET A C 1
ATOM 762 O O . MET A 1 95 ? -41.277 -10.317 71.711 1.00 91.00 95 MET A O 1
ATOM 766 N N . VAL A 1 96 ? -41.193 -11.898 73.313 1.00 93.31 96 VAL A N 1
ATOM 767 C CA . VAL A 1 96 ? -40.118 -12.699 72.707 1.00 93.31 96 VAL A CA 1
ATOM 768 C C . VAL A 1 96 ? -40.635 -13.428 71.471 1.00 93.31 96 VAL A C 1
ATOM 770 O O . VAL A 1 96 ? -40.025 -13.288 70.423 1.00 93.31 96 VAL A O 1
ATOM 773 N N . GLU A 1 97 ? -41.787 -14.100 71.554 1.00 93.38 97 GLU A N 1
ATOM 774 C CA . GLU A 1 97 ? -42.428 -14.770 70.409 1.00 93.38 97 GLU A CA 1
ATOM 775 C C . GLU A 1 97 ? -42.653 -13.774 69.246 1.00 93.38 97 GLU A C 1
ATOM 777 O O . GLU A 1 97 ? -42.209 -14.024 68.130 1.00 93.38 97 GLU A O 1
ATOM 782 N N . LEU A 1 98 ? -43.198 -12.579 69.519 1.00 96.25 98 LEU A N 1
ATOM 783 C CA . LEU A 1 98 ? -43.365 -11.516 68.513 1.00 96.25 98 LEU A CA 1
ATOM 784 C C . LEU A 1 98 ? -42.030 -10.948 67.985 1.00 96.25 98 LEU A C 1
ATOM 786 O O . LEU A 1 98 ? -41.939 -10.551 66.825 1.00 96.25 98 LEU A O 1
ATOM 790 N N . ALA A 1 99 ? -40.990 -10.874 68.820 1.00 96.19 99 ALA A N 1
ATOM 791 C CA . ALA A 1 99 ? -39.667 -10.406 68.400 1.00 96.19 99 ALA A CA 1
ATOM 792 C C . ALA A 1 99 ? -38.923 -11.450 67.550 1.00 96.19 99 ALA A C 1
ATOM 794 O O . ALA A 1 99 ? -38.182 -11.073 66.644 1.00 96.19 99 ALA A O 1
ATOM 795 N N . GLU A 1 100 ? -39.130 -12.742 67.813 1.00 95.88 100 GLU A N 1
ATOM 796 C CA . GLU A 1 100 ? -38.648 -13.847 66.982 1.00 95.88 100 GLU A CA 1
ATOM 797 C C . GLU A 1 100 ? -39.383 -13.877 65.634 1.00 95.88 100 GLU A C 1
ATOM 799 O O . GLU A 1 100 ? -38.728 -14.004 64.598 1.00 95.88 100 GLU A O 1
ATOM 804 N N . GLU A 1 101 ? -40.704 -13.659 65.624 1.00 96.69 101 GLU A N 1
ATOM 805 C CA . GLU A 1 101 ? -41.499 -13.478 64.401 1.00 96.69 101 GLU A CA 1
ATOM 806 C C . GLU A 1 101 ? -40.991 -12.285 63.569 1.00 96.69 101 GLU A C 1
ATOM 808 O O . GLU A 1 101 ? -40.579 -12.485 62.424 1.00 96.69 101 GLU A O 1
ATOM 813 N N . GLU A 1 102 ? -40.890 -11.073 64.136 1.00 97.00 102 GLU A N 1
ATOM 814 C CA . GLU A 1 102 ? -40.376 -9.892 63.413 1.00 97.00 102 GLU A CA 1
ATOM 815 C C . GLU A 1 102 ? -38.916 -10.085 62.961 1.00 97.00 102 GLU A C 1
ATOM 817 O O . GLU A 1 102 ? -38.558 -9.692 61.851 1.00 97.00 102 GLU A O 1
ATOM 822 N N . ALA A 1 103 ? -38.057 -10.736 63.756 1.00 97.44 103 ALA A N 1
ATOM 823 C CA . ALA A 1 103 ? -36.695 -11.066 63.329 1.00 97.44 103 ALA A CA 1
ATOM 824 C C . ALA A 1 103 ? -36.684 -12.064 62.155 1.00 97.44 103 ALA A C 1
ATOM 826 O O . ALA A 1 103 ? -35.870 -11.935 61.230 1.00 97.44 103 ALA A O 1
ATOM 827 N N . SER A 1 104 ? -37.600 -13.036 62.147 1.00 97.31 104 SER A N 1
ATOM 828 C CA . SER A 1 104 ? -37.778 -13.956 61.021 1.00 97.31 104 SER A CA 1
ATOM 829 C C . SER A 1 104 ? -38.260 -13.218 59.764 1.00 97.31 104 SER A C 1
ATOM 831 O O . SER A 1 104 ? -37.687 -13.414 58.692 1.00 97.31 104 SER A O 1
ATOM 833 N N . ASP A 1 105 ? -39.175 -12.254 59.898 1.00 97.75 105 ASP A N 1
ATOM 834 C CA . ASP A 1 105 ? -39.678 -11.430 58.794 1.00 97.75 105 ASP A CA 1
ATOM 835 C C . ASP A 1 105 ? -38.644 -10.424 58.273 1.00 97.75 105 ASP A C 1
ATOM 837 O O . ASP A 1 105 ? -38.544 -10.185 57.066 1.00 97.75 105 ASP A O 1
ATOM 841 N N . VAL A 1 106 ? -37.842 -9.813 59.150 1.00 97.12 106 VAL A N 1
ATOM 842 C CA . VAL A 1 106 ? -36.712 -8.956 58.756 1.00 97.12 106 VAL A CA 1
ATOM 843 C C . VAL A 1 106 ? -35.667 -9.779 58.002 1.00 97.12 106 VAL A C 1
ATOM 845 O O . VAL A 1 106 ? -35.212 -9.356 56.938 1.00 97.12 106 VAL A O 1
ATOM 848 N N . THR A 1 107 ? -35.305 -10.968 58.496 1.00 98.19 107 THR A N 1
ATOM 849 C CA . THR A 1 107 ? -34.314 -11.821 57.819 1.00 98.19 107 THR A CA 1
ATOM 850 C C . THR A 1 107 ? -34.844 -12.422 56.516 1.00 98.19 107 THR A C 1
ATOM 852 O O . THR A 1 107 ? -34.089 -12.486 55.544 1.00 98.19 107 THR A O 1
ATOM 855 N N . ALA A 1 108 ? -36.127 -12.783 56.434 1.00 98.06 108 ALA A N 1
ATOM 856 C CA . ALA A 1 108 ? -36.775 -13.220 55.198 1.00 98.06 108 ALA A CA 1
ATOM 857 C C . ALA A 1 108 ? -36.801 -12.099 54.144 1.00 98.06 108 ALA A C 1
ATOM 859 O O . ALA A 1 108 ? -36.355 -12.310 53.013 1.00 98.06 108 ALA A O 1
ATOM 860 N N . ARG A 1 109 ? -37.224 -10.881 54.519 1.00 97.94 109 ARG A N 1
ATOM 861 C CA . ARG A 1 109 ? -37.193 -9.701 53.632 1.00 97.94 109 ARG A CA 1
ATOM 862 C C . ARG A 1 109 ? -35.773 -9.360 53.178 1.00 97.94 109 ARG A C 1
ATOM 864 O O . ARG A 1 109 ? -35.565 -9.098 51.995 1.00 97.94 109 ARG A O 1
ATOM 871 N N . ALA A 1 110 ? -34.793 -9.403 54.081 1.00 98.19 110 ALA A N 1
ATOM 872 C CA . ALA A 1 110 ? -33.392 -9.142 53.752 1.00 98.19 110 ALA A CA 1
ATOM 873 C C . ALA A 1 110 ? -32.816 -10.185 52.776 1.00 98.19 110 ALA A C 1
ATOM 875 O O . ALA A 1 110 ? -32.125 -9.812 51.828 1.00 98.19 110 ALA A O 1
ATOM 876 N N . ARG A 1 111 ? -33.137 -11.475 52.960 1.00 98.25 111 ARG A N 1
ATOM 877 C CA . ARG A 1 111 ? -32.752 -12.553 52.031 1.00 98.25 111 ARG A CA 1
ATOM 878 C C . ARG A 1 111 ? -33.387 -12.366 50.656 1.00 98.25 111 ARG A C 1
ATOM 880 O O . ARG A 1 111 ? -32.656 -12.342 49.672 1.00 98.25 111 ARG A O 1
ATOM 887 N N . ALA A 1 112 ? -34.697 -12.128 50.586 1.00 98.19 112 ALA A N 1
ATOM 888 C CA . ALA A 1 112 ? -35.396 -11.899 49.320 1.00 98.19 112 ALA A CA 1
ATOM 889 C C . ALA A 1 112 ? -34.849 -10.673 48.560 1.00 98.19 112 ALA A C 1
ATOM 891 O O . ALA A 1 112 ? -34.616 -10.738 47.352 1.00 98.19 112 ALA A O 1
ATOM 892 N N . ALA A 1 113 ? -34.569 -9.570 49.264 1.00 97.88 113 ALA A N 1
ATOM 893 C CA . ALA A 1 113 ? -33.950 -8.382 48.673 1.00 97.88 113 ALA A CA 1
ATOM 894 C C . ALA A 1 113 ? -32.515 -8.653 48.177 1.00 97.88 113 ALA A C 1
ATOM 896 O O . ALA A 1 113 ? -32.134 -8.189 47.098 1.00 97.88 113 ALA A O 1
ATOM 897 N N . ALA A 1 114 ? -31.726 -9.432 48.926 1.00 98.25 114 ALA A N 1
ATOM 898 C CA . ALA A 1 114 ? -30.392 -9.848 48.507 1.00 98.25 114 ALA A CA 1
ATOM 899 C C . ALA A 1 114 ? -30.447 -10.747 47.261 1.00 98.25 114 ALA A C 1
ATOM 901 O O . ALA A 1 114 ? -29.760 -10.464 46.284 1.00 98.25 114 ALA A O 1
ATOM 902 N N . GLU A 1 115 ? -31.290 -11.781 47.250 1.00 98.25 115 GLU A N 1
ATOM 903 C CA . GLU A 1 115 ? -31.498 -12.678 46.104 1.00 98.25 115 GLU A CA 1
ATOM 904 C C . GLU A 1 115 ? -31.954 -11.917 44.854 1.00 98.25 115 GLU A C 1
ATOM 906 O O . GLU A 1 115 ? -31.426 -12.145 43.764 1.00 98.25 115 GLU A O 1
ATOM 911 N N . GLN A 1 116 ? -32.870 -10.954 45.002 1.00 98.31 116 GLN A N 1
ATOM 912 C CA . GLN A 1 116 ? -33.281 -10.081 43.905 1.00 98.31 116 GLN A CA 1
ATOM 913 C C . GLN A 1 116 ? -32.107 -9.234 43.390 1.00 98.31 116 GLN A C 1
ATOM 915 O O . GLN A 1 116 ? -31.901 -9.154 42.176 1.00 98.31 116 GLN A O 1
ATOM 920 N N . SER A 1 117 ? -31.306 -8.648 44.286 1.00 97.94 117 SER A N 1
ATOM 921 C CA . SER A 1 117 ? -30.100 -7.895 43.923 1.00 97.94 117 SER A CA 1
ATOM 922 C C . SER A 1 117 ? -29.115 -8.772 43.137 1.00 97.94 117 SER A C 1
ATOM 924 O O . SER A 1 117 ? -28.780 -8.442 41.996 1.00 97.94 117 SER A O 1
ATOM 926 N N . TRP A 1 118 ? -28.762 -9.951 43.662 1.00 98.38 118 TRP A N 1
ATOM 927 C CA . TRP A 1 118 ? -27.896 -10.931 42.994 1.00 98.38 118 TRP A CA 1
ATOM 928 C C . TRP A 1 118 ? -28.436 -11.357 41.626 1.00 98.38 118 TRP A C 1
ATOM 930 O O . TRP A 1 118 ? -27.694 -11.339 40.645 1.00 98.38 118 TRP A O 1
ATOM 940 N N . ALA A 1 119 ? -29.732 -11.657 41.514 1.00 98.44 119 ALA A N 1
ATOM 941 C CA . ALA A 1 119 ? -30.355 -12.023 40.245 1.00 98.44 119 ALA A CA 1
ATOM 942 C C . ALA A 1 119 ? -30.329 -10.874 39.220 1.00 98.44 119 ALA A C 1
ATOM 944 O O . ALA A 1 119 ? -30.186 -11.118 38.020 1.00 98.44 119 ALA A O 1
ATOM 945 N N . THR A 1 120 ? -30.450 -9.612 39.648 1.00 98.38 120 THR A N 1
ATOM 946 C CA . THR A 1 120 ? -30.301 -8.466 38.731 1.00 98.38 120 THR A CA 1
ATOM 947 C C . THR A 1 120 ? -28.848 -8.240 38.313 1.00 98.38 120 THR A C 1
ATOM 949 O O . THR A 1 120 ? -28.603 -7.972 37.131 1.00 98.38 120 THR A O 1
ATOM 952 N N . ALA A 1 121 ? -27.896 -8.418 39.235 1.00 98.38 121 ALA A N 1
ATOM 953 C CA . ALA A 1 121 ? -26.464 -8.305 38.984 1.00 98.38 121 ALA A CA 1
ATOM 954 C C . ALA A 1 121 ? -25.963 -9.393 38.021 1.00 98.38 121 ALA A C 1
ATOM 956 O O . ALA A 1 121 ? -25.310 -9.066 37.031 1.00 98.38 121 ALA A O 1
ATOM 957 N N . ASP A 1 122 ? -26.332 -10.662 38.226 1.00 98.50 122 ASP A N 1
ATOM 958 C CA . ASP A 1 122 ? -25.930 -11.751 37.328 1.00 98.50 122 ASP A CA 1
ATOM 959 C C . ASP A 1 122 ? -26.554 -11.599 35.933 1.00 98.50 122 ASP A C 1
ATOM 961 O O . ASP A 1 122 ? -25.849 -11.672 34.927 1.00 98.50 122 ASP A O 1
ATOM 965 N N . ARG A 1 123 ? -27.840 -11.223 35.834 1.00 98.69 123 ARG A N 1
ATOM 966 C CA . ARG A 1 123 ? -28.453 -10.874 34.535 1.00 98.69 123 ARG A CA 1
ATOM 967 C C . ARG A 1 123 ? -27.730 -9.711 33.846 1.00 98.69 123 ARG A C 1
ATOM 969 O O . ARG A 1 123 ? -27.663 -9.687 32.617 1.00 98.69 123 ARG A O 1
ATOM 976 N N . ALA A 1 124 ? -27.215 -8.731 34.590 1.00 98.25 124 ALA A N 1
ATOM 977 C CA . ALA A 1 124 ? -26.416 -7.645 34.024 1.00 98.25 124 ALA A CA 1
ATOM 978 C C . ALA A 1 124 ? -25.038 -8.138 33.550 1.00 98.25 124 ALA A C 1
ATOM 980 O O . ALA A 1 124 ? -24.653 -7.853 32.415 1.00 98.25 124 ALA A O 1
ATOM 981 N N . ALA A 1 125 ? -24.345 -8.941 34.359 1.00 98.50 125 ALA A N 1
ATOM 982 C CA . ALA A 1 125 ? -23.061 -9.548 34.017 1.00 98.50 125 ALA A CA 1
ATOM 983 C C . ALA A 1 125 ? -23.164 -10.498 32.810 1.00 98.50 125 ALA A C 1
ATOM 985 O O . ALA A 1 125 ? -22.296 -10.482 31.941 1.00 98.50 125 ALA A O 1
ATOM 986 N N . ALA A 1 126 ? -24.233 -11.290 32.705 1.00 98.50 126 ALA A N 1
ATOM 987 C CA . ALA A 1 126 ? -24.517 -12.147 31.556 1.00 98.50 126 ALA A CA 1
ATOM 988 C C . ALA A 1 126 ? -24.753 -11.329 30.273 1.00 98.50 126 ALA A C 1
ATOM 990 O O . ALA A 1 126 ? -24.181 -11.644 29.231 1.00 98.50 126 ALA A O 1
ATOM 991 N N . ARG A 1 127 ? -25.516 -10.223 30.343 1.00 98.62 127 ARG A N 1
ATOM 992 C CA . ARG A 1 127 ? -25.685 -9.304 29.198 1.00 98.62 127 ARG A CA 1
ATOM 993 C C . ARG A 1 127 ? -24.371 -8.647 28.770 1.00 98.62 127 ARG A C 1
ATOM 995 O O . ARG A 1 127 ? -24.171 -8.445 27.576 1.00 98.62 127 ARG A O 1
ATOM 1002 N N . LEU A 1 128 ? -23.498 -8.289 29.713 1.00 98.44 128 LEU A N 1
ATOM 1003 C CA . LEU A 1 128 ? -22.186 -7.714 29.399 1.00 98.44 128 LEU A CA 1
ATOM 1004 C C . LEU A 1 128 ? -21.247 -8.752 28.770 1.00 98.44 128 LEU A C 1
ATOM 1006 O O . LEU A 1 128 ? -20.642 -8.448 27.746 1.00 98.44 128 LEU A O 1
ATOM 1010 N N . ARG A 1 129 ? -21.192 -9.977 29.313 1.00 98.62 129 ARG A N 1
ATOM 1011 C CA . ARG A 1 129 ? -20.428 -11.101 28.738 1.00 98.62 129 ARG A CA 1
ATOM 1012 C C . ARG A 1 129 ? -20.870 -11.416 27.310 1.00 98.62 129 ARG A C 1
ATOM 1014 O O . ARG A 1 129 ? -20.052 -11.319 26.404 1.00 98.62 129 ARG A O 1
ATOM 1021 N N . GLY A 1 130 ? -22.168 -11.629 27.083 1.00 98.69 130 GLY A N 1
ATOM 1022 C CA . GLY A 1 130 ? -22.695 -11.906 25.742 1.00 98.69 130 GLY A CA 1
ATOM 1023 C C . GLY A 1 130 ? -22.422 -10.784 24.731 1.00 98.69 130 GLY A C 1
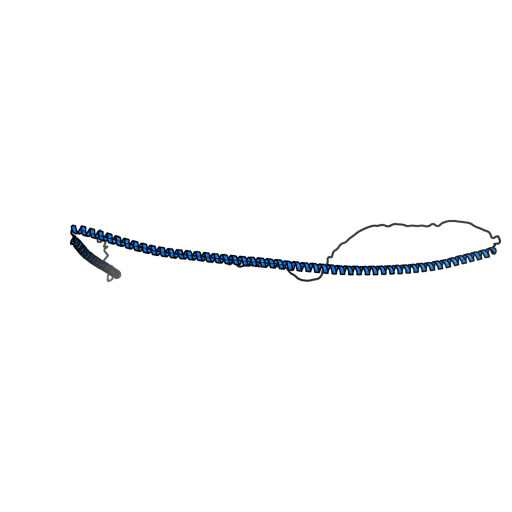ATOM 1024 O O . GLY A 1 130 ? -22.108 -11.060 23.578 1.00 98.69 130 GLY A O 1
ATOM 1025 N N . ARG A 1 131 ? -22.461 -9.509 25.151 1.00 98.62 131 ARG A N 1
ATOM 1026 C CA . ARG A 1 131 ? -22.062 -8.375 24.291 1.00 98.62 131 ARG A CA 1
ATOM 1027 C C . ARG A 1 131 ? -20.561 -8.356 23.998 1.00 98.62 131 ARG A C 1
ATOM 1029 O O . ARG A 1 131 ? -20.179 -8.045 22.876 1.00 98.62 131 ARG A O 1
ATOM 1036 N N . ALA A 1 132 ? -19.715 -8.669 24.978 1.00 98.50 132 ALA A N 1
ATOM 1037 C CA . ALA A 1 132 ? -18.270 -8.748 24.780 1.00 98.50 132 ALA A CA 1
ATOM 1038 C C . ALA A 1 132 ? -17.903 -9.896 23.824 1.00 98.50 132 ALA A C 1
ATOM 1040 O O . ALA A 1 132 ? -17.139 -9.687 22.888 1.00 98.50 132 ALA A O 1
ATOM 1041 N N . GLU A 1 133 ? -18.516 -11.069 23.989 1.00 98.69 133 GLU A N 1
ATOM 1042 C CA . GLU A 1 133 ? -18.369 -12.226 23.096 1.00 98.69 133 GLU A CA 1
ATOM 1043 C C . GLU A 1 133 ? -18.834 -11.906 21.662 1.00 98.69 133 GLU A C 1
ATOM 1045 O O . GLU A 1 133 ? -18.134 -12.218 20.697 1.00 98.69 133 GLU A O 1
ATOM 1050 N N . GLN A 1 134 ? -19.964 -11.206 21.502 1.00 98.62 134 GLN A N 1
ATOM 1051 C CA . GLN A 1 134 ? -20.441 -10.710 20.202 1.00 98.62 134 GLN A CA 1
ATOM 1052 C C . GLN A 1 134 ? -19.463 -9.718 19.551 1.00 98.62 134 GLN A C 1
ATOM 1054 O O . GLN A 1 134 ? -19.222 -9.793 18.350 1.00 98.62 134 GLN A O 1
ATOM 1059 N N . LEU A 1 135 ? -18.869 -8.804 20.325 1.00 98.62 135 LEU A N 1
ATOM 1060 C CA . LEU A 1 135 ? -17.881 -7.854 19.807 1.00 98.62 135 LEU A CA 1
ATOM 1061 C C . LEU A 1 135 ? -16.565 -8.541 19.418 1.00 98.62 135 LEU A C 1
ATOM 1063 O O . LEU A 1 135 ? -16.010 -8.218 18.372 1.00 98.62 135 LEU A O 1
ATOM 1067 N N . VAL A 1 136 ? -16.080 -9.500 20.212 1.00 98.62 136 VAL A N 1
ATOM 1068 C CA . VAL A 1 136 ? -14.867 -10.273 19.893 1.00 98.62 136 VAL A CA 1
ATOM 1069 C C . VAL A 1 136 ? -15.075 -11.101 18.625 1.00 98.62 136 VAL A C 1
ATOM 1071 O O . VAL A 1 136 ? -14.263 -11.021 17.710 1.00 98.62 136 VAL A O 1
ATOM 1074 N N . THR A 1 137 ? -16.192 -11.827 18.521 1.00 98.62 137 THR A N 1
ATOM 1075 C CA . THR A 1 137 ? -16.500 -12.646 17.334 1.00 98.62 137 THR A CA 1
ATOM 1076 C C . THR A 1 137 ? -16.688 -11.806 16.064 1.00 98.62 137 THR A C 1
ATOM 1078 O O . THR A 1 137 ? -16.226 -12.206 14.996 1.00 98.62 137 THR A O 1
ATOM 1081 N N . GLU A 1 138 ? -17.285 -10.616 16.165 1.00 98.62 138 GLU A N 1
ATOM 1082 C CA . GLU A 1 138 ? -17.399 -9.663 15.051 1.00 98.62 138 GLU A CA 1
ATOM 1083 C C . GLU A 1 138 ? -16.042 -9.058 14.646 1.00 98.62 138 GLU A C 1
ATOM 1085 O O . GLU A 1 138 ? -15.770 -8.893 13.454 1.00 98.62 138 GLU A O 1
ATOM 1090 N N . LEU A 1 139 ? -15.161 -8.754 15.606 1.00 98.75 139 LEU A N 1
ATOM 1091 C CA . LEU A 1 139 ? -13.797 -8.294 15.319 1.00 98.75 139 LEU A CA 1
ATOM 1092 C C . LEU A 1 139 ? -12.952 -9.398 14.670 1.00 98.75 139 LEU A C 1
ATOM 1094 O O . LEU A 1 139 ? -12.257 -9.121 13.694 1.00 98.75 139 LEU A O 1
ATOM 1098 N N . ASP A 1 140 ? -13.057 -10.643 15.139 1.00 98.50 140 ASP A N 1
ATOM 1099 C CA . ASP A 1 140 ? -12.394 -11.802 14.530 1.00 98.50 140 ASP A CA 1
ATOM 1100 C C . ASP A 1 140 ? -12.904 -12.072 13.107 1.00 98.50 140 ASP A C 1
ATOM 1102 O O . ASP A 1 140 ? -12.107 -12.382 12.217 1.00 98.50 140 ASP A O 1
ATOM 1106 N N . ARG A 1 141 ? -14.214 -11.916 12.861 1.00 98.75 141 ARG A N 1
ATOM 1107 C CA . ARG A 1 141 ? -14.806 -12.010 11.518 1.00 98.75 141 ARG A CA 1
ATOM 1108 C C . ARG A 1 141 ? -14.211 -10.955 10.585 1.00 98.75 141 ARG A C 1
ATOM 1110 O O . ARG A 1 141 ? -13.636 -11.313 9.560 1.00 98.75 141 ARG A O 1
ATOM 1117 N N . ARG A 1 142 ? -14.271 -9.675 10.974 1.00 98.50 142 ARG A N 1
ATOM 1118 C CA . ARG A 1 142 ? -13.708 -8.561 10.186 1.00 98.50 142 ARG A CA 1
ATOM 1119 C C . ARG A 1 142 ? -12.211 -8.716 9.954 1.00 98.50 142 ARG A C 1
ATOM 1121 O O . ARG A 1 142 ? -11.730 -8.432 8.864 1.00 98.50 142 ARG A O 1
ATOM 1128 N N . ARG A 1 143 ? -11.468 -9.180 10.961 1.00 98.50 143 ARG A N 1
ATOM 1129 C CA . ARG A 1 143 ? -10.033 -9.446 10.837 1.00 98.50 143 ARG A CA 1
ATOM 1130 C C . ARG A 1 143 ? -9.757 -10.484 9.749 1.00 98.50 143 ARG A C 1
ATOM 1132 O O . ARG A 1 143 ? -8.911 -10.233 8.899 1.00 98.50 143 ARG A O 1
ATOM 1139 N N . ARG A 1 144 ? -10.480 -11.610 9.751 1.00 98.56 144 ARG A N 1
ATOM 1140 C CA . ARG A 1 144 ? -10.332 -12.661 8.729 1.00 98.56 144 ARG A CA 1
ATOM 1141 C C . ARG A 1 144 ? -10.705 -12.157 7.338 1.00 98.56 144 ARG A C 1
ATOM 1143 O O . ARG A 1 144 ? -9.983 -12.443 6.394 1.00 98.56 144 ARG A O 1
ATOM 1150 N N . GLU A 1 145 ? -11.776 -11.373 7.223 1.00 98.38 145 GLU A N 1
ATOM 1151 C CA . GLU A 1 145 ? -12.187 -10.740 5.961 1.00 98.38 145 GLU A CA 1
ATOM 1152 C C . GLU A 1 145 ? -11.070 -9.837 5.412 1.00 98.38 145 GLU A C 1
ATOM 1154 O O . GLU A 1 145 ? -10.586 -10.072 4.305 1.00 98.38 145 GLU A O 1
ATOM 1159 N N . MET A 1 146 ? -10.548 -8.914 6.227 1.00 98.38 146 MET A N 1
ATOM 1160 C CA . MET A 1 146 ? -9.412 -8.059 5.856 1.00 98.38 146 MET A CA 1
ATOM 1161 C C . MET A 1 146 ? -8.140 -8.858 5.517 1.00 98.38 146 MET A C 1
ATOM 1163 O O . MET A 1 146 ? -7.424 -8.498 4.584 1.00 98.38 146 MET A O 1
ATOM 1167 N N . GLU A 1 147 ? -7.843 -9.939 6.246 1.00 98.25 147 GLU A N 1
ATOM 1168 C CA . GLU A 1 147 ? -6.710 -10.832 5.955 1.00 98.25 147 GLU A CA 1
ATOM 1169 C C . GLU A 1 147 ? -6.890 -11.542 4.598 1.00 98.25 147 GLU A C 1
ATOM 1171 O O . GLU A 1 147 ? -5.931 -11.620 3.825 1.00 98.25 147 GLU A O 1
ATOM 1176 N N . THR A 1 148 ? -8.107 -11.988 4.255 1.00 98.56 148 THR A N 1
ATOM 1177 C CA . THR A 1 148 ? -8.405 -12.585 2.939 1.00 98.56 148 THR A CA 1
ATOM 1178 C C . THR A 1 148 ? -8.348 -11.568 1.801 1.00 98.56 148 THR A C 1
ATOM 1180 O O . THR A 1 148 ? -7.680 -11.827 0.803 1.00 98.56 148 THR A O 1
ATOM 1183 N N . GLU A 1 149 ? -8.947 -10.383 1.956 1.00 98.50 149 GLU A N 1
ATOM 1184 C CA . GLU A 1 149 ? -8.877 -9.309 0.955 1.00 98.50 149 GLU A CA 1
ATOM 1185 C C . GLU A 1 149 ? -7.432 -8.854 0.711 1.00 98.50 149 GLU A C 1
ATOM 1187 O O . GLU A 1 149 ? -7.026 -8.621 -0.431 1.00 98.50 149 GLU A O 1
ATOM 1192 N N . HIS A 1 150 ? -6.625 -8.771 1.773 1.00 98.31 150 HIS A N 1
ATOM 1193 C CA . HIS A 1 150 ? -5.209 -8.440 1.670 1.00 98.31 150 HIS A CA 1
ATOM 1194 C C . HIS A 1 150 ? -4.408 -9.537 0.955 1.00 98.31 150 HIS A C 1
ATOM 1196 O O . HIS A 1 150 ? -3.570 -9.223 0.107 1.00 98.31 150 HIS A O 1
ATOM 1202 N N . ALA A 1 151 ? -4.664 -10.814 1.259 1.00 98.44 151 ALA A N 1
ATOM 1203 C CA . ALA A 1 151 ? -4.025 -11.938 0.577 1.00 98.44 151 ALA A CA 1
ATOM 1204 C C . ALA A 1 151 ? -4.363 -11.957 -0.925 1.00 98.44 151 ALA A C 1
ATOM 1206 O O . ALA A 1 151 ? -3.457 -12.077 -1.755 1.00 98.44 151 ALA A O 1
ATOM 1207 N N . ASP A 1 152 ? -5.633 -11.744 -1.273 1.00 98.50 152 ASP A N 1
ATOM 1208 C CA . ASP A 1 152 ? -6.124 -11.630 -2.649 1.00 98.50 152 ASP A CA 1
ATOM 1209 C C . ASP A 1 152 ? -5.473 -10.463 -3.401 1.00 98.50 152 ASP A C 1
ATOM 1211 O O . ASP A 1 152 ? -4.956 -10.636 -4.509 1.00 98.50 152 ASP A O 1
ATOM 1215 N N . LEU A 1 153 ? -5.456 -9.273 -2.793 1.00 98.62 153 LEU A N 1
ATOM 1216 C CA . LEU A 1 153 ? -4.819 -8.085 -3.359 1.00 98.62 153 LEU A CA 1
ATOM 1217 C C . LEU A 1 153 ? -3.323 -8.325 -3.587 1.00 98.62 153 LEU A C 1
ATOM 1219 O O . LEU A 1 153 ? -2.800 -7.977 -4.647 1.00 98.62 153 LEU A O 1
ATOM 1223 N N . MET A 1 154 ? -2.640 -8.967 -2.637 1.00 98.44 154 MET A N 1
ATOM 1224 C CA . MET A 1 154 ? -1.222 -9.305 -2.760 1.00 98.44 154 MET A CA 1
ATOM 1225 C C . MET A 1 154 ? -0.953 -10.379 -3.820 1.00 98.44 154 MET A C 1
ATOM 1227 O O . MET A 1 154 ? 0.061 -10.275 -4.515 1.00 98.44 154 MET A O 1
ATOM 1231 N N . SER A 1 155 ? -1.833 -11.371 -4.008 1.00 98.56 155 SER A N 1
ATOM 1232 C CA . SER A 1 155 ? -1.706 -12.332 -5.117 1.00 98.56 155 SER A CA 1
ATOM 1233 C C . SER A 1 155 ? -1.853 -11.629 -6.463 1.00 98.56 155 SER A C 1
ATOM 1235 O O . SER A 1 155 ? -0.937 -11.678 -7.285 1.00 98.56 155 SER A O 1
ATOM 1237 N N . ARG A 1 156 ? -2.931 -10.853 -6.642 1.00 98.56 156 ARG A N 1
ATOM 1238 C CA . ARG A 1 156 ? -3.198 -10.096 -7.877 1.00 98.56 156 ARG A CA 1
ATOM 1239 C C . ARG A 1 156 ? -2.067 -9.115 -8.198 1.00 98.56 156 ARG A C 1
ATOM 1241 O O . ARG A 1 156 ? -1.634 -9.040 -9.346 1.00 98.56 156 ARG A O 1
ATOM 1248 N N . ALA A 1 157 ? -1.527 -8.414 -7.199 1.00 98.38 157 ALA A N 1
ATOM 1249 C CA . ALA A 1 157 ? -0.380 -7.523 -7.378 1.00 98.38 157 ALA A CA 1
ATOM 1250 C C . ALA A 1 157 ? 0.890 -8.284 -7.807 1.00 98.38 157 ALA A C 1
ATOM 1252 O O . ALA A 1 157 ? 1.591 -7.850 -8.723 1.00 98.38 157 ALA A O 1
ATOM 1253 N N . ARG A 1 158 ? 1.181 -9.450 -7.210 1.00 98.44 158 ARG A N 1
ATOM 1254 C CA . ARG A 1 158 ? 2.308 -10.313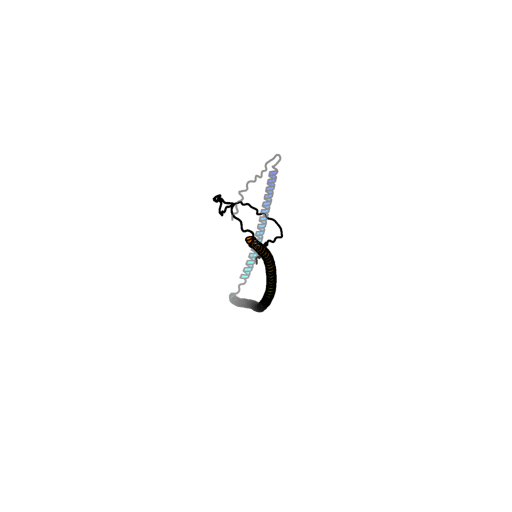 -7.620 1.00 98.44 158 ARG A CA 1
ATOM 1255 C C . ARG A 1 158 ? 2.126 -10.846 -9.045 1.00 98.44 158 ARG A C 1
ATOM 1257 O O . ARG A 1 158 ? 3.070 -10.826 -9.836 1.00 98.44 158 ARG A O 1
ATOM 1264 N N . GLU A 1 159 ? 0.925 -11.277 -9.411 1.00 98.62 159 GLU A N 1
ATOM 1265 C CA . GLU A 1 159 ? 0.584 -11.737 -10.764 1.00 98.62 159 GLU A CA 1
ATOM 1266 C C . GLU A 1 159 ? 0.739 -10.619 -11.807 1.00 98.62 159 GLU A C 1
ATOM 1268 O O . GLU A 1 159 ? 1.350 -10.830 -12.859 1.00 98.62 159 GLU A O 1
ATOM 1273 N N . GLN A 1 160 ? 0.282 -9.403 -11.495 1.00 98.38 160 GLN A N 1
ATOM 1274 C CA . GLN A 1 160 ? 0.484 -8.221 -12.337 1.00 98.38 160 GLN A CA 1
ATOM 1275 C C . GLN A 1 160 ? 1.973 -7.893 -12.501 1.00 98.38 160 GLN A C 1
ATOM 1277 O O . GLN A 1 160 ? 2.446 -7.781 -13.632 1.00 98.38 160 GLN A O 1
ATOM 1282 N N . VAL A 1 161 ? 2.742 -7.831 -11.407 1.00 98.69 161 VAL A N 1
ATOM 1283 C CA . VAL A 1 161 ? 4.192 -7.563 -11.451 1.00 98.69 161 VAL A CA 1
ATOM 1284 C C . VAL A 1 161 ? 4.937 -8.633 -12.255 1.00 98.69 161 VAL A C 1
ATOM 1286 O O . VAL A 1 161 ? 5.766 -8.289 -13.098 1.00 98.69 161 VAL A O 1
ATOM 1289 N N . THR A 1 162 ? 4.632 -9.923 -12.076 1.00 98.50 162 THR A N 1
ATOM 1290 C CA . THR A 1 162 ? 5.266 -10.990 -12.878 1.00 98.50 162 THR A CA 1
ATOM 1291 C C . THR A 1 162 ? 4.873 -10.920 -14.355 1.00 98.50 162 THR A C 1
ATOM 1293 O O . THR A 1 162 ? 5.706 -11.197 -15.221 1.00 98.50 162 THR A O 1
ATOM 1296 N N . THR A 1 163 ? 3.645 -10.505 -14.671 1.00 98.56 163 THR A N 1
ATOM 1297 C CA . THR A 1 163 ? 3.181 -10.300 -16.052 1.00 98.56 163 THR A CA 1
ATOM 1298 C C . THR A 1 163 ? 3.888 -9.115 -16.706 1.00 98.56 163 THR A C 1
ATOM 1300 O O . THR A 1 163 ? 4.462 -9.276 -17.784 1.00 98.56 163 THR A O 1
ATOM 1303 N N . MET A 1 164 ? 3.951 -7.966 -16.028 1.00 98.38 164 MET A N 1
ATOM 1304 C CA . MET A 1 164 ? 4.688 -6.783 -16.484 1.00 98.38 164 MET A CA 1
ATOM 1305 C C . MET A 1 164 ? 6.184 -7.078 -16.652 1.00 98.38 164 MET A C 1
ATOM 1307 O O . MET A 1 164 ? 6.771 -6.705 -17.664 1.00 98.38 164 MET A O 1
ATOM 1311 N N . ALA A 1 165 ? 6.802 -7.815 -15.723 1.00 98.38 165 ALA A N 1
ATOM 1312 C CA . ALA A 1 165 ? 8.202 -8.223 -15.831 1.00 98.38 165 ALA A CA 1
ATOM 1313 C C . ALA A 1 165 ? 8.448 -9.133 -17.049 1.00 98.38 165 ALA A C 1
ATOM 1315 O O . ALA A 1 165 ? 9.401 -8.921 -17.801 1.00 98.38 165 ALA A O 1
ATOM 1316 N N . ARG A 1 166 ? 7.566 -10.112 -17.305 1.00 98.69 166 ARG A N 1
ATOM 1317 C CA . ARG A 1 166 ? 7.629 -10.963 -18.510 1.00 98.69 166 ARG A CA 1
ATOM 1318 C C . ARG A 1 166 ? 7.467 -10.144 -19.794 1.00 98.69 166 ARG A C 1
ATOM 1320 O O . ARG A 1 166 ? 8.207 -10.379 -20.747 1.00 98.69 166 ARG A O 1
ATOM 1327 N N . GLN A 1 167 ? 6.536 -9.189 -19.823 1.00 98.50 167 GLN A N 1
ATOM 1328 C CA . GLN A 1 167 ? 6.329 -8.285 -20.960 1.00 98.50 167 GLN A CA 1
ATOM 1329 C C . GLN A 1 167 ? 7.551 -7.389 -21.202 1.00 98.50 167 GLN A C 1
ATOM 1331 O O . GLN A 1 167 ? 8.026 -7.312 -22.332 1.00 98.50 167 GLN A O 1
ATOM 1336 N N . ALA A 1 168 ? 8.122 -6.791 -20.154 1.00 98.56 168 ALA A N 1
ATOM 1337 C CA . ALA A 1 168 ? 9.328 -5.969 -20.246 1.00 98.56 168 ALA A CA 1
ATOM 1338 C C . ALA A 1 168 ? 10.539 -6.769 -20.760 1.00 98.56 168 ALA A C 1
ATOM 1340 O O . ALA A 1 168 ? 11.262 -6.297 -21.636 1.00 98.56 168 ALA A O 1
ATOM 1341 N N . VAL A 1 169 ? 10.735 -8.007 -20.285 1.00 98.50 169 VAL A N 1
ATOM 1342 C CA . VAL A 1 169 ? 11.804 -8.895 -20.779 1.00 98.50 169 VAL A CA 1
ATOM 1343 C C . VAL A 1 169 ? 11.595 -9.278 -22.247 1.00 98.50 169 VAL A C 1
ATOM 1345 O O . VAL A 1 169 ? 12.565 -9.273 -23.004 1.00 98.50 169 VAL A O 1
ATOM 1348 N N . ARG A 1 170 ? 10.357 -9.578 -22.672 1.00 98.50 170 ARG A N 1
ATOM 1349 C CA . ARG A 1 170 ? 10.040 -9.823 -24.093 1.00 98.50 170 ARG A CA 1
ATOM 1350 C C . ARG A 1 170 ? 10.341 -8.593 -24.942 1.00 98.50 170 ARG A C 1
ATOM 1352 O O . ARG A 1 170 ? 11.101 -8.699 -25.898 1.00 98.50 170 ARG A O 1
ATOM 1359 N N . ARG A 1 171 ? 9.846 -7.420 -24.537 1.00 98.25 171 ARG A N 1
ATOM 1360 C CA . ARG A 1 171 ? 10.042 -6.178 -25.289 1.00 98.25 171 ARG A CA 1
ATOM 1361 C C . ARG A 1 171 ? 11.512 -5.774 -25.384 1.00 98.25 171 ARG A C 1
ATOM 1363 O O . ARG A 1 171 ? 11.932 -5.293 -26.430 1.00 98.25 171 ARG A O 1
ATOM 1370 N N . ARG A 1 172 ? 12.305 -6.009 -24.332 1.00 98.50 172 ARG A N 1
ATOM 1371 C CA . ARG A 1 172 ? 13.759 -5.810 -24.381 1.00 98.50 172 ARG A CA 1
ATOM 1372 C C . ARG A 1 172 ? 14.407 -6.726 -25.421 1.00 98.50 172 ARG A C 1
ATOM 1374 O O . ARG A 1 172 ? 15.117 -6.221 -26.274 1.00 98.50 172 ARG A O 1
ATOM 1381 N N . ARG A 1 173 ? 14.093 -8.030 -25.413 1.00 98.62 173 ARG A N 1
ATOM 1382 C CA . ARG A 1 173 ? 14.615 -8.990 -26.407 1.00 98.62 173 ARG A CA 1
ATOM 1383 C C . ARG A 1 173 ? 14.242 -8.612 -27.841 1.00 98.62 173 ARG A C 1
ATOM 1385 O O . ARG A 1 173 ? 15.112 -8.618 -28.697 1.00 98.62 173 ARG A O 1
ATOM 1392 N N . GLU A 1 174 ? 12.992 -8.219 -28.091 1.00 98.56 174 GLU A N 1
ATOM 1393 C CA . GLU A 1 174 ? 12.550 -7.739 -29.411 1.00 98.56 174 GLU A CA 1
ATOM 1394 C C . GLU A 1 174 ? 13.391 -6.550 -29.904 1.00 98.56 174 GLU A C 1
ATOM 1396 O O . GLU A 1 174 ? 13.793 -6.516 -31.066 1.00 98.56 174 GLU A O 1
ATOM 1401 N N . LEU A 1 175 ? 13.671 -5.581 -29.025 1.00 98.56 175 LEU A N 1
ATOM 1402 C CA . LEU A 1 175 ? 14.493 -4.412 -29.347 1.00 98.56 175 LEU A CA 1
ATOM 1403 C C . LEU A 1 175 ? 15.979 -4.776 -29.506 1.00 98.56 175 LEU A C 1
ATOM 1405 O O . LEU A 1 175 ? 16.623 -4.274 -30.424 1.00 98.56 175 LEU A O 1
ATOM 1409 N N . ASP A 1 176 ? 16.507 -5.672 -28.669 1.00 98.44 176 ASP A N 1
ATOM 1410 C CA . ASP A 1 176 ? 17.878 -6.188 -28.762 1.00 98.44 176 ASP A CA 1
ATOM 1411 C C . ASP A 1 176 ? 18.096 -6.920 -30.105 1.00 98.44 176 ASP A C 1
ATOM 1413 O O . ASP A 1 176 ? 19.092 -6.678 -30.789 1.00 98.44 176 ASP A O 1
ATOM 1417 N N . GLU A 1 177 ? 17.138 -7.759 -30.521 1.00 98.62 177 GLU A N 1
ATOM 1418 C CA . GLU A 1 177 ? 17.132 -8.466 -31.809 1.00 98.62 177 GLU A CA 1
ATOM 1419 C C . GLU A 1 177 ? 17.018 -7.505 -33.001 1.00 98.62 177 GLU A C 1
ATOM 1421 O O . GLU A 1 177 ? 17.757 -7.646 -33.975 1.00 98.62 177 GLU A O 1
ATOM 1426 N N . GLN A 1 178 ? 16.133 -6.504 -32.936 1.00 98.38 178 GLN A N 1
ATOM 1427 C CA . GLN A 1 178 ? 16.015 -5.474 -33.978 1.00 98.38 178 GLN A CA 1
ATOM 1428 C C . GLN A 1 178 ? 17.309 -4.660 -34.110 1.00 98.38 178 GLN A C 1
ATOM 1430 O O . GLN A 1 178 ? 17.803 -4.458 -35.219 1.00 98.38 178 GLN A O 1
ATOM 1435 N N . ALA A 1 179 ? 17.905 -4.255 -32.986 1.00 98.44 179 ALA A N 1
ATOM 1436 C CA . ALA A 1 179 ? 19.176 -3.541 -32.964 1.00 98.44 179 ALA A CA 1
ATOM 1437 C C . ALA A 1 179 ? 20.357 -4.415 -33.418 1.00 98.44 179 ALA A C 1
ATOM 1439 O O . ALA A 1 179 ? 21.346 -3.881 -33.916 1.00 98.44 179 ALA A O 1
ATOM 1440 N N . ALA A 1 180 ? 20.305 -5.737 -33.229 1.00 98.19 180 ALA A N 1
ATOM 1441 C CA . ALA A 1 180 ? 21.299 -6.666 -33.766 1.00 98.19 180 ALA A CA 1
ATOM 1442 C C . ALA A 1 180 ? 21.189 -6.779 -35.296 1.00 98.19 180 ALA A C 1
ATOM 1444 O O . ALA A 1 180 ? 22.184 -6.558 -35.981 1.00 98.19 180 ALA A O 1
ATOM 1445 N N . ARG A 1 181 ? 19.978 -7.000 -35.830 1.00 98.44 181 ARG A N 1
ATOM 1446 C CA . ARG A 1 181 ? 19.727 -7.057 -37.285 1.00 98.44 181 ARG A CA 1
ATOM 1447 C C . ARG A 1 181 ? 20.125 -5.762 -37.992 1.00 98.44 181 ARG A C 1
ATOM 1449 O O . ARG A 1 181 ? 20.756 -5.814 -39.039 1.00 98.44 181 ARG A O 1
ATOM 1456 N N . LEU A 1 182 ? 19.815 -4.602 -37.405 1.00 98.38 182 LEU A N 1
ATOM 1457 C CA . LEU A 1 182 ? 20.222 -3.312 -37.968 1.00 98.38 182 LEU A CA 1
ATOM 1458 C C . LEU A 1 182 ? 21.751 -3.144 -37.981 1.00 98.38 182 LEU A C 1
ATOM 1460 O O . LEU A 1 182 ? 22.297 -2.632 -38.953 1.00 98.38 182 LEU A O 1
ATOM 1464 N N . ARG A 1 183 ? 22.455 -3.592 -36.931 1.00 98.31 183 ARG A N 1
ATOM 1465 C CA . ARG A 1 183 ? 23.929 -3.576 -36.897 1.00 98.31 183 ARG A CA 1
ATOM 1466 C C . ARG A 1 183 ? 24.535 -4.483 -37.969 1.00 98.31 183 ARG A C 1
ATOM 1468 O O . ARG A 1 183 ? 25.475 -4.068 -38.629 1.00 98.31 183 ARG A O 1
ATOM 1475 N N . GLU A 1 184 ? 23.980 -5.676 -38.164 1.00 98.50 184 GLU A N 1
ATOM 1476 C CA . GLU A 1 184 ? 24.407 -6.624 -39.203 1.00 98.50 184 GLU A CA 1
ATOM 1477 C C . GLU A 1 184 ? 24.169 -6.082 -40.624 1.00 98.50 184 GLU A C 1
ATOM 1479 O O . GLU A 1 184 ? 25.051 -6.180 -41.477 1.00 98.50 184 GLU A O 1
ATOM 1484 N N . GLN A 1 185 ? 23.019 -5.441 -40.866 1.00 98.44 185 GLN A N 1
ATOM 1485 C CA . GLN A 1 185 ? 22.720 -4.755 -42.129 1.00 98.44 185 GLN A CA 1
ATOM 1486 C C . GLN A 1 185 ? 23.714 -3.621 -42.405 1.00 98.44 185 GLN A C 1
ATOM 1488 O O . GLN A 1 185 ? 24.354 -3.617 -43.451 1.00 98.44 185 GLN A O 1
ATOM 1493 N N . VAL A 1 186 ? 23.910 -2.711 -41.443 1.00 98.56 186 VAL A N 1
ATOM 1494 C CA . VAL A 1 186 ? 24.847 -1.582 -41.579 1.00 98.56 186 VAL A CA 1
ATOM 1495 C C . VAL A 1 186 ? 26.285 -2.059 -41.798 1.00 98.56 186 VAL A C 1
ATOM 1497 O O . VAL A 1 186 ? 26.990 -1.482 -42.621 1.00 98.56 186 VAL A O 1
ATOM 1500 N N . GLU A 1 187 ? 26.720 -3.116 -41.108 1.00 98.44 187 GLU A N 1
ATOM 1501 C CA . GLU A 1 187 ? 28.042 -3.716 -41.314 1.00 98.44 187 GLU A CA 1
ATOM 1502 C C . GLU A 1 187 ? 28.173 -4.316 -42.724 1.00 98.44 187 GLU A C 1
ATOM 1504 O O . GLU A 1 187 ? 29.167 -4.073 -43.404 1.00 98.44 187 GLU A O 1
ATOM 1509 N N . THR A 1 188 ? 27.152 -5.034 -43.203 1.00 98.50 188 THR A N 1
ATOM 1510 C CA . THR A 1 188 ? 27.138 -5.628 -44.553 1.00 98.50 188 THR A CA 1
ATOM 1511 C C . THR A 1 188 ? 27.176 -4.554 -45.643 1.00 98.50 188 THR A C 1
ATOM 1513 O O . THR A 1 188 ? 28.004 -4.622 -46.554 1.00 98.50 188 THR A O 1
ATOM 1516 N N . ASP A 1 189 ? 26.334 -3.525 -45.524 1.00 98.50 189 ASP A N 1
ATOM 1517 C CA . ASP A 1 189 ? 26.277 -2.396 -46.459 1.00 98.50 189 ASP A CA 1
ATOM 1518 C C . ASP A 1 189 ? 27.594 -1.604 -46.455 1.00 98.50 189 ASP A C 1
ATOM 1520 O O . ASP A 1 189 ? 28.108 -1.228 -47.513 1.00 98.50 189 ASP A O 1
ATOM 1524 N N . PHE A 1 190 ? 28.192 -1.395 -45.276 1.00 98.44 190 PHE A N 1
ATOM 1525 C CA . PHE A 1 190 ? 29.498 -0.753 -45.142 1.00 98.44 190 PHE A CA 1
ATOM 1526 C C . PHE A 1 190 ? 30.609 -1.587 -45.788 1.00 98.44 190 PHE A C 1
ATOM 1528 O O . PHE A 1 190 ? 31.408 -1.047 -46.556 1.00 98.44 190 PHE A O 1
ATOM 1535 N N . GLN A 1 191 ? 30.655 -2.900 -45.541 1.00 98.44 191 GLN A N 1
ATOM 1536 C CA . GLN A 1 191 ? 31.631 -3.795 -46.164 1.00 98.44 191 GLN A CA 1
ATOM 1537 C C . GLN A 1 191 ? 31.503 -3.802 -47.691 1.00 98.44 191 GLN A C 1
ATOM 1539 O O . GLN A 1 191 ? 32.526 -3.717 -48.377 1.00 98.44 191 GLN A O 1
ATOM 1544 N N . LEU A 1 192 ? 30.276 -3.832 -48.222 1.00 98.50 192 LEU A N 1
ATOM 1545 C CA . LEU A 1 192 ? 30.003 -3.761 -49.658 1.00 98.50 192 LEU A CA 1
ATOM 1546 C C . LEU A 1 192 ? 30.450 -2.417 -50.252 1.00 98.50 192 LEU A C 1
ATOM 1548 O O . LEU A 1 192 ? 31.198 -2.400 -51.230 1.00 98.50 192 LEU A O 1
ATOM 1552 N N . ALA A 1 193 ? 30.079 -1.295 -49.630 1.00 98.44 193 ALA A N 1
ATOM 1553 C CA . ALA A 1 193 ? 30.485 0.041 -50.068 1.00 98.44 193 ALA A CA 1
ATOM 1554 C C . ALA A 1 193 ? 32.012 0.236 -50.012 1.00 98.44 193 ALA A C 1
ATOM 1556 O O . ALA A 1 193 ? 32.609 0.800 -50.932 1.00 98.44 193 ALA A O 1
ATOM 1557 N N . MET A 1 194 ? 32.677 -0.271 -48.968 1.00 97.88 194 MET A N 1
ATOM 1558 C CA . MET A 1 194 ? 34.139 -0.236 -48.861 1.00 97.88 194 MET A CA 1
ATOM 1559 C C . MET A 1 194 ? 34.822 -1.204 -49.834 1.00 97.88 194 MET A C 1
ATOM 1561 O O . MET A 1 194 ? 35.938 -0.933 -50.274 1.00 97.88 194 MET A O 1
ATOM 1565 N N . ALA A 1 195 ? 34.212 -2.341 -50.179 1.00 98.25 195 ALA A N 1
ATOM 1566 C CA . ALA A 1 195 ? 34.718 -3.234 -51.223 1.00 98.25 195 ALA A CA 1
ATOM 1567 C C . ALA A 1 195 ? 34.624 -2.577 -52.610 1.00 98.25 195 ALA A C 1
ATOM 1569 O O . ALA A 1 195 ? 35.634 -2.525 -53.310 1.00 98.25 195 ALA A O 1
ATOM 1570 N N . ALA A 1 196 ? 33.472 -1.991 -52.953 1.00 98.25 196 ALA A N 1
ATOM 1571 C CA . ALA A 1 196 ? 33.270 -1.247 -54.197 1.00 98.25 196 ALA A CA 1
ATOM 1572 C C . ALA A 1 196 ? 34.271 -0.087 -54.332 1.00 98.25 196 ALA A C 1
ATOM 1574 O O . ALA A 1 196 ? 35.046 -0.048 -55.285 1.00 98.25 196 ALA A O 1
ATOM 1575 N N . ARG A 1 197 ? 34.372 0.778 -53.312 1.00 98.12 197 ARG A N 1
ATOM 1576 C CA . ARG A 1 197 ? 35.320 1.906 -53.306 1.00 98.12 197 ARG A CA 1
ATOM 1577 C C . ARG A 1 197 ? 36.787 1.464 -53.403 1.00 98.12 197 ARG A C 1
ATOM 1579 O O . ARG A 1 197 ? 37.596 2.156 -54.019 1.00 98.12 197 ARG A O 1
ATOM 1586 N N . ARG A 1 198 ? 37.157 0.321 -52.807 1.00 98.12 198 ARG A N 1
ATOM 1587 C CA . ARG A 1 198 ? 38.506 -0.260 -52.960 1.00 98.12 198 ARG A CA 1
ATOM 1588 C C . ARG A 1 198 ? 38.745 -0.768 -54.381 1.00 98.12 198 ARG A C 1
ATOM 1590 O O . ARG A 1 198 ? 39.822 -0.521 -54.914 1.00 98.12 198 ARG A O 1
ATOM 1597 N N . ALA A 1 199 ? 37.767 -1.428 -54.999 1.00 98.12 199 ALA A N 1
ATOM 1598 C CA . ALA A 1 199 ? 37.866 -1.877 -56.386 1.00 98.12 199 ALA A CA 1
ATOM 1599 C C . ALA A 1 199 ? 38.005 -0.690 -57.356 1.00 98.12 199 ALA A C 1
ATOM 1601 O O . ALA A 1 199 ? 38.913 -0.687 -58.183 1.00 98.12 199 ALA A O 1
ATOM 1602 N N . GLU A 1 200 ? 37.186 0.354 -57.202 1.00 97.88 200 GLU A N 1
ATOM 1603 C CA . GLU A 1 200 ? 37.282 1.603 -57.975 1.00 97.88 200 GLU A CA 1
ATOM 1604 C C . GLU A 1 200 ? 38.662 2.264 -57.840 1.00 97.88 200 GLU A C 1
ATOM 1606 O O . GLU A 1 200 ? 39.279 2.623 -58.843 1.00 97.88 200 GLU A O 1
ATOM 1611 N N . ALA A 1 201 ? 39.187 2.375 -56.614 1.00 97.94 201 ALA A N 1
ATOM 1612 C CA . ALA A 1 201 ? 40.512 2.943 -56.367 1.00 97.94 201 ALA A CA 1
ATOM 1613 C C . ALA A 1 201 ? 41.640 2.108 -57.003 1.00 97.94 201 ALA A C 1
ATOM 1615 O O . ALA A 1 201 ? 42.552 2.671 -57.608 1.00 97.94 201 ALA A O 1
ATOM 1616 N N . LEU A 1 202 ? 41.568 0.774 -56.919 1.00 98.25 202 LEU A N 1
ATOM 1617 C CA . LEU A 1 202 ? 42.528 -0.125 -57.570 1.00 98.25 202 LEU A CA 1
ATOM 1618 C C . LEU A 1 202 ? 42.446 -0.046 -59.101 1.00 98.25 202 LEU A C 1
ATOM 1620 O O . LEU A 1 202 ? 43.483 -0.045 -59.762 1.00 98.25 202 LEU A O 1
ATOM 1624 N N . HIS A 1 203 ? 41.245 0.080 -59.673 1.00 98.12 203 HIS A N 1
ATOM 1625 C CA . HIS A 1 203 ? 41.070 0.315 -61.107 1.00 98.12 203 HIS A CA 1
ATOM 1626 C C . HIS A 1 203 ? 41.665 1.660 -61.542 1.00 98.12 203 HIS A C 1
ATOM 1628 O O . HIS A 1 203 ? 42.388 1.705 -62.536 1.00 98.12 203 HIS A O 1
ATOM 1634 N N . ALA A 1 204 ? 41.432 2.737 -60.786 1.00 97.94 204 ALA A N 1
ATOM 1635 C CA . ALA A 1 204 ? 42.004 4.050 -61.079 1.00 97.94 204 ALA A CA 1
ATOM 1636 C C . ALA A 1 204 ? 43.544 4.041 -61.030 1.00 97.94 204 ALA A C 1
ATOM 1638 O O . ALA A 1 204 ? 44.182 4.609 -61.915 1.00 97.94 204 ALA A O 1
ATOM 1639 N N . LEU A 1 205 ? 44.143 3.356 -60.047 1.00 97.88 205 LEU A N 1
ATOM 1640 C CA . LEU A 1 205 ? 45.596 3.157 -59.977 1.00 97.88 205 LEU A CA 1
ATOM 1641 C C . LEU A 1 205 ? 46.116 2.330 -61.161 1.00 97.88 205 LEU A C 1
ATOM 1643 O O . LEU A 1 205 ? 47.089 2.724 -61.794 1.00 97.88 205 LEU A O 1
ATOM 1647 N N . ALA A 1 206 ? 45.440 1.237 -61.527 1.00 97.69 206 ALA A N 1
ATOM 1648 C CA . ALA A 1 206 ? 45.836 0.413 -62.669 1.00 97.69 206 ALA A CA 1
ATOM 1649 C C . ALA A 1 206 ? 45.776 1.177 -64.007 1.00 97.69 206 ALA A C 1
ATOM 1651 O O . ALA A 1 206 ? 46.648 0.991 -64.857 1.00 97.69 206 ALA A O 1
ATOM 1652 N N . GLU A 1 207 ? 44.788 2.057 -64.199 1.00 97.69 207 GLU A N 1
ATOM 1653 C CA . GLU A 1 207 ? 44.723 2.949 -65.366 1.00 97.69 207 GLU A CA 1
ATOM 1654 C C . GLU A 1 207 ? 45.825 4.016 -65.347 1.00 97.69 207 GLU A C 1
ATOM 1656 O O . GLU A 1 207 ? 46.439 4.279 -66.384 1.00 97.69 207 GLU A O 1
ATOM 1661 N N . GLN A 1 208 ? 46.146 4.587 -64.181 1.00 96.94 208 GLN A N 1
ATOM 1662 C CA . GLN A 1 208 ? 47.281 5.504 -64.036 1.00 96.94 208 GLN A CA 1
ATOM 1663 C C . GLN A 1 208 ? 48.613 4.811 -64.353 1.00 96.94 208 GLN A C 1
ATOM 1665 O O . GLN A 1 208 ? 49.400 5.359 -65.124 1.00 96.94 208 GLN A O 1
ATOM 1670 N N . ASP A 1 209 ? 48.837 3.592 -63.860 1.00 97.69 209 ASP A N 1
ATOM 1671 C CA . ASP A 1 209 ? 50.028 2.785 -64.153 1.00 97.69 209 ASP A CA 1
ATOM 1672 C C . ASP A 1 209 ? 50.136 2.433 -65.642 1.00 97.69 209 ASP A C 1
ATOM 1674 O O . ASP A 1 209 ? 51.218 2.520 -66.227 1.00 97.69 209 ASP A O 1
ATOM 1678 N N . ARG A 1 210 ? 49.022 2.052 -66.283 1.00 97.44 210 ARG A N 1
ATOM 1679 C CA . ARG A 1 210 ? 48.961 1.795 -67.735 1.00 97.44 210 ARG A CA 1
ATOM 1680 C C . ARG A 1 210 ? 49.293 3.054 -68.529 1.00 97.44 210 ARG A C 1
ATOM 1682 O O . ARG A 1 210 ? 50.113 2.995 -69.443 1.00 97.44 210 ARG A O 1
ATOM 1689 N N . ALA A 1 211 ? 48.706 4.193 -68.164 1.00 97.25 211 ALA A N 1
ATOM 1690 C CA . ALA A 1 211 ? 48.970 5.474 -68.810 1.00 97.25 211 ALA A CA 1
ATOM 1691 C C . ALA A 1 211 ? 50.416 5.952 -68.589 1.00 97.25 211 ALA A C 1
ATOM 1693 O O . ALA A 1 211 ? 51.028 6.481 -69.516 1.00 97.25 211 ALA A O 1
ATOM 1694 N N . ALA A 1 212 ? 50.981 5.747 -67.397 1.00 96.75 212 ALA A N 1
ATOM 1695 C CA . ALA A 1 212 ? 52.367 6.079 -67.077 1.00 96.75 212 ALA A CA 1
ATOM 1696 C C . ALA A 1 212 ? 53.353 5.214 -67.875 1.00 96.75 212 ALA A C 1
ATOM 1698 O O . ALA A 1 212 ? 54.248 5.762 -68.518 1.00 96.75 212 ALA A O 1
ATOM 1699 N N . LYS A 1 213 ? 53.141 3.891 -67.924 1.00 97.56 213 LYS A N 1
ATOM 1700 C CA . LYS A 1 213 ? 53.935 2.964 -68.751 1.00 97.56 213 LYS A CA 1
ATOM 1701 C C . LYS A 1 213 ? 53.850 3.321 -70.232 1.00 97.56 213 LYS A C 1
ATOM 1703 O O . LYS A 1 213 ? 54.878 3.539 -70.853 1.00 97.56 213 LYS A O 1
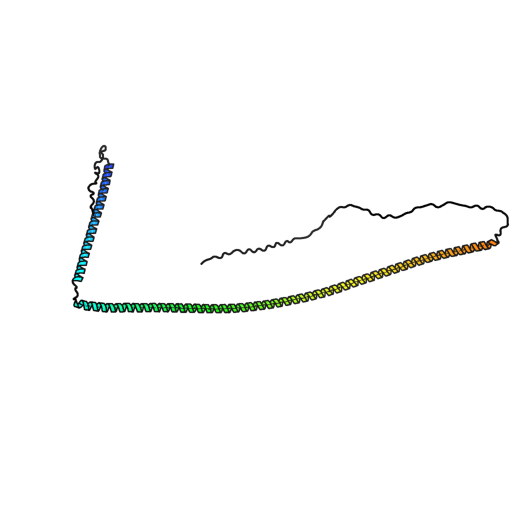ATOM 1708 N N . ALA A 1 214 ? 52.647 3.534 -70.766 1.00 97.44 214 ALA A N 1
ATOM 1709 C CA . ALA A 1 214 ? 52.471 3.925 -72.165 1.00 97.44 214 ALA A CA 1
ATOM 1710 C C . ALA A 1 214 ? 53.121 5.281 -72.515 1.00 97.44 214 ALA A C 1
ATOM 1712 O O . ALA A 1 214 ? 53.504 5.489 -73.665 1.00 97.44 214 ALA A O 1
ATOM 1713 N N . ARG A 1 215 ? 53.251 6.213 -71.558 1.00 96.75 215 ARG A N 1
ATOM 1714 C CA . ARG A 1 215 ? 54.030 7.454 -71.736 1.00 96.75 215 ARG A CA 1
ATOM 1715 C C . ARG A 1 215 ? 55.533 7.182 -71.706 1.00 96.75 215 ARG A C 1
ATOM 1717 O O . ARG A 1 215 ? 56.234 7.696 -72.569 1.00 96.75 215 ARG A O 1
ATOM 1724 N N . ALA A 1 216 ? 56.013 6.371 -70.763 1.00 96.75 216 ALA A N 1
ATOM 1725 C CA . ALA A 1 216 ? 57.417 5.975 -70.690 1.00 96.75 216 ALA A CA 1
ATOM 1726 C C . ALA A 1 216 ? 57.862 5.243 -71.969 1.00 96.75 216 ALA A C 1
ATOM 1728 O O . ALA A 1 216 ? 58.850 5.638 -72.574 1.00 96.75 216 ALA A O 1
ATOM 1729 N N . ASP A 1 217 ? 57.079 4.271 -72.446 1.00 96.94 217 ASP A N 1
ATOM 1730 C CA . ASP A 1 217 ? 57.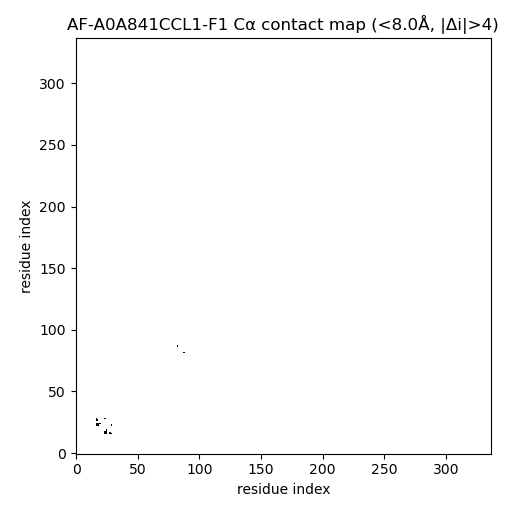348 3.523 -73.682 1.00 96.94 217 ASP A CA 1
ATOM 1731 C C . ASP A 1 217 ? 57.415 4.439 -74.917 1.00 96.94 217 ASP A C 1
ATOM 1733 O O . ASP A 1 217 ? 58.231 4.216 -75.809 1.00 96.94 217 ASP A O 1
ATOM 1737 N N . ARG A 1 218 ? 56.571 5.481 -74.983 1.00 97.00 218 ARG A N 1
ATOM 1738 C CA . ARG A 1 218 ? 56.624 6.492 -76.056 1.00 97.00 218 ARG A CA 1
ATOM 1739 C C . ARG A 1 218 ? 57.890 7.332 -75.970 1.00 97.00 218 ARG A C 1
ATOM 1741 O O . ARG A 1 218 ? 58.592 7.429 -76.965 1.00 97.00 218 ARG A O 1
ATOM 1748 N N . LEU A 1 219 ? 58.212 7.865 -74.789 1.00 96.81 219 LEU A N 1
ATOM 1749 C CA . LEU A 1 219 ? 59.424 8.662 -74.574 1.00 96.81 219 LEU A CA 1
ATOM 1750 C C . LEU A 1 219 ? 60.699 7.861 -74.881 1.00 96.81 219 LEU A C 1
ATOM 1752 O O . LEU A 1 219 ? 61.620 8.401 -75.486 1.00 96.81 219 LEU A O 1
ATOM 1756 N N . VAL A 1 220 ? 60.740 6.574 -74.519 1.00 97.50 220 VAL A N 1
ATOM 1757 C CA . VAL A 1 220 ? 61.850 5.672 -74.864 1.00 97.50 220 VAL A CA 1
ATOM 1758 C C . VAL A 1 220 ? 61.953 5.497 -76.379 1.00 97.50 220 VAL A C 1
ATOM 1760 O O . VAL A 1 220 ? 63.030 5.710 -76.922 1.00 97.50 220 VAL A O 1
ATOM 1763 N N . ARG A 1 221 ? 60.851 5.204 -77.085 1.00 97.00 221 ARG A N 1
ATOM 1764 C CA . ARG A 1 221 ? 60.860 5.075 -78.557 1.00 97.00 221 ARG A CA 1
ATOM 1765 C C . ARG A 1 221 ? 61.252 6.371 -79.263 1.00 97.00 221 ARG A C 1
ATOM 1767 O O . ARG A 1 221 ? 62.064 6.339 -80.178 1.00 97.00 221 ARG A O 1
ATOM 1774 N N . GLU A 1 222 ? 60.714 7.508 -78.832 1.00 96.69 222 GLU A N 1
ATOM 1775 C CA . GLU A 1 222 ? 61.047 8.829 -79.380 1.00 96.69 222 GLU A CA 1
ATOM 1776 C C . GLU A 1 222 ? 62.539 9.154 -79.176 1.00 96.69 222 GLU A C 1
ATOM 1778 O O . GLU A 1 222 ? 63.197 9.646 -80.096 1.00 96.69 222 GLU A O 1
ATOM 1783 N N . ALA A 1 223 ? 63.101 8.814 -78.009 1.00 96.69 223 ALA A N 1
ATOM 1784 C CA . ALA A 1 223 ? 64.527 8.960 -77.722 1.00 96.69 223 ALA A CA 1
ATOM 1785 C C . ALA A 1 223 ? 65.403 7.976 -78.521 1.00 96.69 223 ALA A C 1
ATOM 1787 O O . ALA A 1 223 ? 66.444 8.380 -79.037 1.00 96.69 223 ALA A O 1
ATOM 1788 N N . GLU A 1 224 ? 64.988 6.715 -78.671 1.00 96.12 224 GLU A N 1
ATOM 1789 C CA . GLU A 1 224 ? 65.668 5.710 -79.500 1.00 96.12 224 GLU A CA 1
ATOM 1790 C C . GLU A 1 224 ? 65.682 6.119 -80.976 1.00 96.12 224 GLU A C 1
ATOM 1792 O O . GLU A 1 224 ? 66.735 6.086 -81.609 1.00 96.12 224 GLU A O 1
ATOM 1797 N N . GLU A 1 225 ? 64.548 6.561 -81.524 1.00 96.06 225 GLU A N 1
ATOM 1798 C CA . GLU A 1 225 ? 64.466 7.094 -82.884 1.00 96.06 225 GLU A CA 1
ATOM 1799 C C . GLU A 1 225 ? 65.358 8.326 -83.059 1.00 96.06 225 GLU A C 1
ATOM 1801 O O . GLU A 1 225 ? 66.052 8.443 -84.068 1.00 96.06 225 GLU A O 1
ATOM 1806 N N . HIS A 1 226 ? 65.369 9.250 -82.095 1.00 95.50 226 HIS A N 1
ATOM 1807 C CA . HIS A 1 226 ? 66.224 10.433 -82.159 1.00 95.50 226 HIS A CA 1
ATOM 1808 C C . HIS A 1 226 ? 67.714 10.064 -82.103 1.00 95.50 226 HIS A C 1
ATOM 1810 O O . HIS A 1 226 ? 68.491 10.544 -82.928 1.00 95.50 226 HIS A O 1
ATOM 1816 N N . ALA A 1 227 ? 68.104 9.144 -81.217 1.00 94.31 227 ALA A N 1
ATOM 1817 C CA . ALA A 1 227 ? 69.465 8.619 -81.144 1.00 94.31 227 ALA A CA 1
ATOM 1818 C C . ALA A 1 227 ? 69.870 7.892 -82.438 1.00 94.31 227 ALA A C 1
ATOM 1820 O O . ALA A 1 227 ? 70.971 8.103 -82.942 1.00 94.31 227 ALA A O 1
ATOM 1821 N N . GLN A 1 228 ? 68.976 7.094 -83.033 1.00 95.62 228 GLN A N 1
ATOM 1822 C CA . GLN A 1 228 ? 69.205 6.455 -84.333 1.00 95.62 228 GLN A CA 1
ATOM 1823 C C . GLN A 1 228 ? 69.382 7.483 -85.458 1.00 95.62 228 GLN A C 1
ATOM 1825 O O . GLN A 1 228 ? 70.256 7.296 -86.304 1.00 95.62 228 GLN A O 1
ATOM 1830 N N . ARG A 1 229 ? 68.609 8.581 -85.460 1.00 95.25 229 ARG A N 1
ATOM 1831 C CA . ARG A 1 229 ? 68.771 9.688 -86.422 1.00 95.25 229 ARG A CA 1
ATOM 1832 C C . ARG A 1 229 ? 70.141 10.354 -86.269 1.00 95.25 229 ARG A C 1
ATOM 1834 O O . ARG A 1 229 ? 70.853 10.430 -87.264 1.00 95.25 229 ARG A O 1
ATOM 1841 N N . ILE A 1 230 ? 70.544 10.724 -85.047 1.00 94.75 230 ILE A N 1
ATOM 1842 C CA . ILE A 1 230 ? 71.870 11.310 -84.758 1.00 94.75 230 ILE A CA 1
ATOM 1843 C C . ILE A 1 230 ? 72.995 10.357 -85.188 1.00 94.75 230 ILE A C 1
ATOM 1845 O O . ILE A 1 230 ? 73.932 10.764 -85.867 1.00 94.75 230 ILE A O 1
ATOM 1849 N N . VAL A 1 231 ? 72.905 9.067 -84.846 1.00 95.75 231 VAL A N 1
ATOM 1850 C CA . VAL A 1 231 ? 73.922 8.071 -85.228 1.00 95.75 231 VAL A CA 1
ATOM 1851 C C . VAL A 1 231 ? 73.965 7.860 -86.745 1.00 95.75 231 VAL A C 1
ATOM 1853 O O . VAL A 1 231 ? 75.046 7.668 -87.299 1.00 95.75 231 VAL A O 1
ATOM 1856 N N . ALA A 1 232 ? 72.826 7.896 -87.440 1.00 94.50 232 ALA A N 1
ATOM 1857 C CA . ALA A 1 232 ? 72.780 7.797 -88.898 1.00 94.50 232 ALA A CA 1
ATOM 1858 C C . ALA A 1 232 ? 73.346 9.051 -89.587 1.00 94.50 232 ALA A C 1
ATOM 1860 O O . ALA A 1 232 ? 74.027 8.926 -90.602 1.00 94.50 232 ALA A O 1
ATOM 1861 N N . GLU A 1 233 ? 73.094 10.237 -89.037 1.00 94.81 233 GLU A N 1
ATOM 1862 C CA . GLU A 1 233 ? 73.656 11.513 -89.488 1.00 94.81 233 GLU A CA 1
ATOM 1863 C C . GLU A 1 233 ? 75.178 11.540 -89.303 1.00 94.81 233 GLU A C 1
ATOM 1865 O O . GLU A 1 233 ? 75.900 11.633 -90.293 1.00 94.81 233 GLU A O 1
ATOM 1870 N N . ALA A 1 234 ? 75.672 11.272 -88.092 1.00 93.31 234 ALA A N 1
ATOM 1871 C CA . ALA A 1 234 ? 77.104 11.174 -87.805 1.00 93.31 234 ALA A CA 1
ATOM 1872 C C . ALA A 1 234 ? 77.813 10.098 -88.654 1.00 93.31 234 ALA A C 1
ATOM 1874 O O . ALA A 1 234 ? 78.951 10.285 -89.081 1.00 93.31 234 ALA A O 1
ATOM 1875 N N . ARG A 1 235 ? 77.152 8.969 -88.960 1.00 94.31 235 ARG A N 1
ATOM 1876 C CA . ARG A 1 235 ? 77.688 7.968 -89.905 1.00 94.31 235 ARG A CA 1
ATOM 1877 C C . ARG A 1 235 ? 77.800 8.518 -91.325 1.00 94.31 235 ARG A C 1
ATOM 1879 O O . ARG A 1 235 ? 78.840 8.322 -91.941 1.00 94.31 235 ARG A O 1
ATOM 1886 N N . ARG A 1 236 ? 76.783 9.230 -91.827 1.00 93.06 236 ARG A N 1
ATOM 1887 C CA . ARG A 1 236 ? 76.842 9.884 -93.149 1.00 93.06 236 ARG A CA 1
ATOM 1888 C C . ARG A 1 236 ? 77.965 10.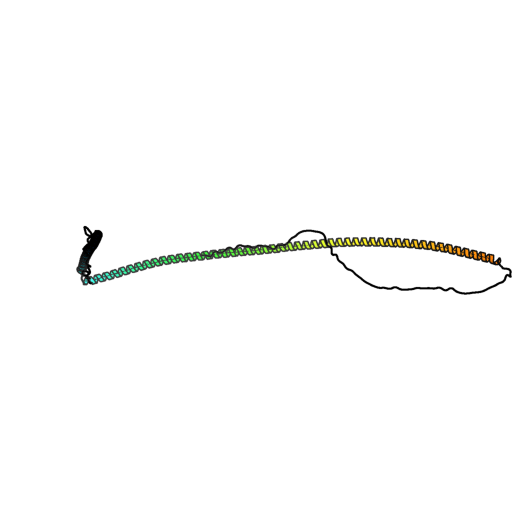915 -93.208 1.00 93.06 236 ARG A C 1
ATOM 1890 O O . ARG A 1 236 ? 78.688 10.937 -94.195 1.00 93.06 236 ARG A O 1
ATOM 1897 N N . GLU A 1 237 ? 78.144 11.722 -92.164 1.00 92.88 237 GLU A N 1
ATOM 1898 C CA . GLU A 1 237 ? 79.262 12.670 -92.068 1.00 92.88 237 GLU A CA 1
ATOM 1899 C C . GLU A 1 237 ? 80.616 11.950 -92.101 1.00 92.88 237 GLU A C 1
ATOM 1901 O O . GLU A 1 237 ? 81.488 12.314 -92.889 1.00 92.88 237 GLU A O 1
ATOM 1906 N N . VAL A 1 238 ? 80.782 10.877 -91.319 1.00 93.69 238 VAL A N 1
ATOM 1907 C CA . VAL A 1 238 ? 81.997 10.046 -91.328 1.00 93.69 238 VAL A CA 1
ATOM 1908 C C . VAL A 1 238 ? 82.243 9.402 -92.695 1.00 93.69 238 VAL A C 1
ATOM 1910 O O . VAL A 1 238 ? 83.388 9.354 -93.139 1.00 93.69 238 VAL A O 1
ATOM 1913 N N . ASP A 1 239 ? 81.207 8.932 -93.387 1.00 91.44 239 ASP A N 1
ATOM 1914 C CA . ASP A 1 239 ? 81.344 8.325 -94.714 1.00 91.44 239 ASP A CA 1
ATOM 1915 C C . ASP A 1 239 ? 81.644 9.373 -95.805 1.00 91.44 239 ASP A C 1
ATOM 1917 O O . ASP A 1 239 ? 82.446 9.106 -96.700 1.00 91.44 239 ASP A O 1
ATOM 1921 N N . VAL A 1 240 ? 81.119 10.600 -95.690 1.00 92.31 240 VAL A N 1
ATOM 1922 C CA . VAL A 1 240 ? 81.529 11.751 -96.521 1.00 92.31 240 VAL A CA 1
ATOM 1923 C C . VAL A 1 240 ? 82.994 12.117 -96.263 1.00 92.31 240 VAL A C 1
ATOM 1925 O O . VAL A 1 240 ? 83.763 12.267 -97.213 1.00 92.31 240 VAL A O 1
ATOM 1928 N N . LEU A 1 241 ? 83.417 12.198 -94.997 1.00 91.31 241 LEU A N 1
ATOM 1929 C CA . LEU A 1 241 ? 84.810 12.467 -94.621 1.00 91.31 241 LEU A CA 1
ATOM 1930 C C . LEU A 1 241 ? 85.763 11.361 -95.101 1.00 91.31 241 LEU A C 1
ATOM 1932 O O . LEU A 1 241 ? 86.860 11.664 -95.568 1.00 91.31 241 LEU A O 1
ATOM 1936 N N . ARG A 1 242 ? 85.344 10.090 -95.055 1.00 90.69 242 ARG A N 1
ATOM 1937 C CA . ARG A 1 242 ? 86.080 8.965 -95.658 1.00 90.69 242 ARG A CA 1
ATOM 1938 C C . ARG A 1 242 ? 86.166 9.098 -97.172 1.00 90.69 242 ARG A C 1
ATOM 1940 O O . ARG A 1 242 ? 87.258 8.973 -97.701 1.00 90.69 242 ARG A O 1
ATOM 1947 N N . GLY A 1 243 ? 85.071 9.429 -97.855 1.00 90.50 243 GLY A N 1
ATOM 1948 C CA . GLY A 1 243 ? 85.082 9.681 -99.299 1.00 90.50 243 GLY A CA 1
ATOM 1949 C C . GLY A 1 243 ? 86.009 10.836 -99.696 1.00 90.50 243 GLY A C 1
ATOM 1950 O O . GLY A 1 243 ? 86.711 10.744 -100.700 1.00 90.50 243 GLY A O 1
ATOM 1951 N N . HIS A 1 244 ? 86.077 11.900 -98.890 1.00 90.94 244 HIS A N 1
ATOM 1952 C CA . HIS A 1 244 ? 87.051 12.981 -99.071 1.00 90.94 244 HIS A CA 1
ATOM 1953 C C . HIS A 1 244 ? 88.490 12.517 -98.814 1.00 90.94 244 HIS A C 1
ATOM 1955 O O . HIS A 1 244 ? 89.364 12.811 -99.622 1.00 90.94 244 HIS A O 1
ATOM 1961 N N . ARG A 1 245 ? 88.744 11.754 -97.742 1.00 89.81 245 ARG A N 1
ATOM 1962 C CA . ARG A 1 245 ? 90.057 11.142 -97.470 1.00 89.81 245 ARG A CA 1
ATOM 1963 C C . ARG A 1 245 ? 90.495 10.222 -98.607 1.00 89.81 245 ARG A C 1
ATOM 1965 O O . ARG A 1 245 ? 91.658 10.249 -98.981 1.00 89.81 245 ARG A O 1
ATOM 1972 N N . ASP A 1 246 ? 89.589 9.409 -99.137 1.00 89.38 246 ASP A N 1
ATOM 1973 C CA . ASP A 1 246 ? 89.905 8.406 -100.152 1.00 89.38 246 ASP A CA 1
ATOM 1974 C C . ASP A 1 246 ? 90.190 9.058 -101.502 1.00 89.38 246 ASP A C 1
ATOM 1976 O O . ASP A 1 246 ? 91.166 8.669 -102.139 1.00 89.38 246 ASP A O 1
ATOM 1980 N N . ARG A 1 247 ? 89.452 10.124 -101.858 1.00 86.31 247 ARG A N 1
ATOM 1981 C CA . ARG A 1 247 ? 89.827 11.030 -102.956 1.00 86.31 247 ARG A CA 1
ATOM 1982 C C . ARG A 1 247 ? 91.190 11.660 -102.720 1.00 86.31 247 ARG A C 1
ATOM 1984 O O . ARG A 1 247 ? 92.055 11.471 -103.548 1.00 86.31 247 ARG A O 1
ATOM 1991 N N . LEU A 1 248 ? 91.443 12.287 -101.568 1.00 85.31 248 LEU A N 1
ATOM 1992 C CA . LEU A 1 248 ? 92.761 12.866 -101.267 1.00 85.31 248 LEU A CA 1
ATOM 1993 C C . LEU A 1 248 ? 93.889 11.822 -101.324 1.00 85.31 248 LEU A C 1
ATOM 1995 O O . LEU A 1 248 ? 94.991 12.130 -101.760 1.00 85.31 248 LEU A O 1
ATOM 1999 N N . ALA A 1 249 ? 93.634 10.577 -100.919 1.00 84.38 249 ALA A N 1
ATOM 2000 C CA . ALA A 1 249 ? 94.593 9.480 -101.012 1.00 84.38 249 ALA A CA 1
ATOM 2001 C C . ALA A 1 249 ? 94.758 8.945 -102.446 1.00 84.38 249 ALA A C 1
ATOM 2003 O O . ALA A 1 249 ? 95.777 8.329 -102.748 1.00 84.38 249 ALA A O 1
ATOM 2004 N N . GLU A 1 250 ? 93.760 9.108 -103.313 1.00 84.19 250 GLU A N 1
ATOM 2005 C CA . GLU A 1 250 ? 93.810 8.801 -104.746 1.00 84.19 250 GLU A CA 1
ATOM 2006 C C . GLU A 1 250 ? 94.478 9.939 -105.530 1.00 84.19 250 GLU A C 1
ATOM 2008 O O . GLU A 1 250 ? 95.372 9.665 -106.321 1.00 84.19 250 GLU A O 1
ATOM 2013 N N . ASP A 1 251 ? 94.175 11.199 -105.218 1.00 82.00 251 ASP A N 1
ATOM 2014 C CA . ASP A 1 251 ? 94.852 12.407 -105.699 1.00 82.00 251 ASP A CA 1
ATOM 2015 C C . ASP A 1 251 ? 96.338 12.385 -105.311 1.00 82.00 251 ASP A C 1
ATOM 2017 O O . ASP A 1 251 ? 97.193 12.635 -106.152 1.00 82.00 251 ASP A O 1
ATOM 2021 N N . LEU A 1 252 ? 96.677 12.003 -104.070 1.00 81.44 252 LEU A N 1
ATOM 2022 C CA . LEU A 1 252 ? 98.066 11.809 -103.633 1.00 81.44 252 LEU A CA 1
ATOM 2023 C C . LEU A 1 252 ? 98.744 10.633 -104.343 1.00 81.44 252 LEU A C 1
ATOM 2025 O O . LEU A 1 252 ? 99.906 10.758 -104.714 1.00 81.44 252 LEU A O 1
ATOM 2029 N N . ARG A 1 253 ? 98.046 9.511 -104.573 1.00 80.44 253 ARG A N 1
ATOM 2030 C CA . ARG A 1 253 ? 98.585 8.398 -105.381 1.00 80.44 253 ARG A CA 1
ATOM 2031 C C . ARG A 1 253 ? 98.765 8.790 -106.845 1.00 80.44 253 ARG A C 1
ATOM 2033 O O . ARG A 1 253 ? 99.727 8.353 -107.459 1.00 80.44 253 ARG A O 1
ATOM 2040 N N . THR A 1 254 ? 97.894 9.635 -107.385 1.00 78.00 254 THR A N 1
ATOM 2041 C CA . THR A 1 254 ? 97.974 10.152 -108.757 1.00 78.00 254 THR A CA 1
ATOM 2042 C C . THR A 1 254 ? 99.092 11.180 -108.872 1.00 78.00 254 THR A C 1
ATOM 2044 O O . THR A 1 254 ? 99.859 11.128 -109.820 1.00 78.00 254 THR A O 1
ATOM 2047 N N . ALA A 1 255 ? 99.277 12.047 -107.875 1.00 73.12 255 ALA A N 1
ATOM 2048 C CA . ALA A 1 255 ? 100.426 12.942 -107.784 1.00 73.12 255 ALA A CA 1
ATOM 2049 C C . ALA A 1 255 ? 101.741 12.166 -107.613 1.00 73.12 255 ALA A C 1
ATOM 2051 O O . ALA A 1 255 ? 102.721 12.502 -108.263 1.00 73.12 255 ALA A O 1
ATOM 2052 N N . GLN A 1 256 ? 101.767 11.096 -106.809 1.00 70.31 256 GLN A N 1
ATOM 2053 C CA . GLN A 1 256 ? 102.918 10.189 -106.711 1.00 70.31 256 GLN A CA 1
ATOM 2054 C C . GLN A 1 256 ? 103.174 9.429 -108.017 1.00 70.31 256 GLN A C 1
ATOM 2056 O O . GLN A 1 256 ? 104.328 9.270 -108.389 1.00 70.31 256 GLN A O 1
ATOM 2061 N N . HIS A 1 257 ? 102.135 9.001 -108.737 1.00 68.50 257 HIS A N 1
ATOM 2062 C CA . HIS A 1 257 ? 102.279 8.341 -110.036 1.00 68.50 257 HIS A CA 1
ATOM 2063 C C . HIS A 1 257 ? 102.734 9.324 -111.124 1.00 68.50 257 HIS A C 1
ATOM 2065 O O . HIS A 1 257 ? 103.561 8.961 -111.947 1.00 68.50 257 HIS A O 1
ATOM 2071 N N . LEU A 1 258 ? 102.262 10.573 -111.107 1.00 64.75 258 LEU A N 1
ATOM 2072 C CA . LEU A 1 258 ? 102.744 11.639 -111.989 1.00 64.75 258 LEU A CA 1
ATOM 2073 C C . LEU A 1 258 ? 104.186 12.035 -111.649 1.00 64.75 258 LEU A C 1
ATOM 2075 O O . LEU A 1 258 ? 104.974 12.277 -112.553 1.00 64.75 258 LEU A O 1
ATOM 2079 N N . LEU A 1 259 ? 104.567 12.050 -110.367 1.00 62.53 259 LEU A N 1
ATOM 2080 C CA . LEU A 1 259 ? 105.963 12.221 -109.958 1.00 62.53 259 LEU A CA 1
ATOM 2081 C C . LEU A 1 259 ? 106.825 11.040 -110.428 1.00 62.53 259 LEU A C 1
ATOM 2083 O O . LEU A 1 259 ? 107.885 11.283 -110.987 1.00 62.53 259 LEU A O 1
ATOM 2087 N N . ALA A 1 260 ? 106.344 9.798 -110.317 1.00 61.62 260 ALA A N 1
ATOM 2088 C CA . ALA A 1 260 ? 107.023 8.598 -110.820 1.00 61.62 260 ALA A CA 1
ATOM 2089 C C . ALA A 1 260 ? 107.066 8.509 -112.365 1.00 61.62 260 ALA A C 1
ATOM 2091 O O . ALA A 1 260 ? 107.985 7.919 -112.925 1.00 61.62 260 ALA A O 1
ATOM 2092 N N . GLU A 1 261 ? 106.108 9.114 -113.077 1.00 55.66 261 GLU A N 1
ATOM 2093 C CA . GLU A 1 261 ? 106.137 9.282 -114.542 1.00 55.66 261 GLU A CA 1
ATOM 2094 C C . GLU A 1 261 ? 107.058 10.427 -114.993 1.00 55.66 261 GLU A C 1
ATOM 2096 O O . GLU A 1 261 ? 107.516 10.432 -116.136 1.00 55.66 261 GLU A O 1
ATOM 2101 N N . VAL A 1 262 ? 107.372 11.371 -114.100 1.00 56.66 262 VAL A N 1
ATOM 2102 C CA . VAL A 1 262 ? 108.368 12.438 -114.310 1.00 56.66 262 VAL A CA 1
ATOM 2103 C C . VAL A 1 262 ? 109.759 12.034 -113.785 1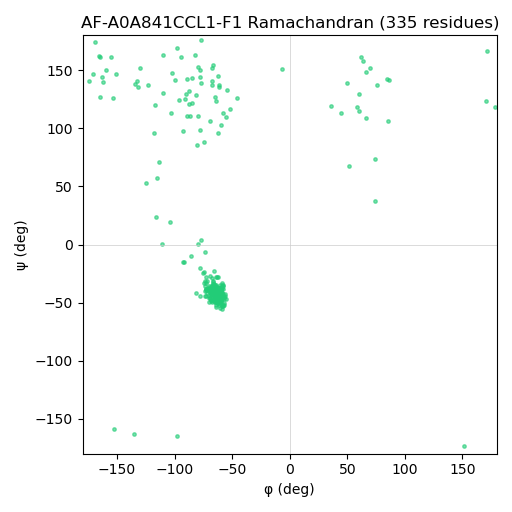.00 56.66 262 VAL A C 1
ATOM 2105 O O . VAL A 1 262 ? 110.759 12.620 -114.188 1.00 56.66 262 VAL A O 1
ATOM 2108 N N . GLU A 1 263 ? 109.862 10.980 -112.974 1.00 49.91 263 GLU A N 1
ATOM 2109 C CA . GLU A 1 263 ? 111.118 10.405 -112.472 1.00 49.91 263 GLU A CA 1
ATOM 2110 C C . GLU A 1 263 ? 112.094 9.935 -113.580 1.00 49.91 263 GLU A C 1
ATOM 2112 O O . GLU A 1 263 ? 113.280 10.235 -113.458 1.00 49.91 263 GLU A O 1
ATOM 2117 N N . PRO A 1 264 ? 111.671 9.350 -114.728 1.00 50.44 264 PRO A N 1
ATOM 2118 C CA . PRO A 1 264 ? 112.568 9.114 -115.868 1.00 50.44 264 PRO A CA 1
ATOM 2119 C C . PRO A 1 264 ? 112.864 10.378 -116.707 1.00 50.44 264 PRO A C 1
ATOM 2121 O O . PRO A 1 264 ? 113.532 10.286 -117.737 1.00 50.44 264 PRO A O 1
ATOM 2124 N N . LEU A 1 265 ? 112.368 11.553 -116.298 1.00 45.31 265 LEU A N 1
ATOM 2125 C CA . LEU A 1 265 ? 112.684 12.869 -116.872 1.00 45.31 265 LEU A CA 1
ATOM 2126 C C . LEU A 1 265 ? 113.512 13.764 -115.925 1.00 45.31 265 LEU A C 1
ATOM 2128 O O . LEU A 1 265 ? 113.840 14.893 -116.292 1.00 45.31 265 LEU A O 1
ATOM 2132 N N . LEU A 1 266 ? 113.856 13.272 -114.729 1.00 46.59 266 LEU A N 1
ATOM 2133 C CA . LEU A 1 266 ? 114.644 13.970 -113.708 1.00 46.59 266 LEU A CA 1
ATOM 2134 C C . LEU A 1 266 ? 115.878 13.151 -113.299 1.00 46.59 266 LEU A C 1
ATOM 2136 O O . LEU A 1 266 ? 116.136 12.931 -112.119 1.00 46.59 266 LEU A O 1
ATOM 2140 N N . ASP A 1 267 ? 116.660 12.743 -114.296 1.00 35.53 267 ASP A N 1
ATOM 2141 C CA . ASP A 1 267 ? 117.995 12.167 -114.111 1.00 35.53 267 ASP A CA 1
ATOM 2142 C C . ASP A 1 267 ? 119.032 13.320 -114.114 1.00 35.53 267 ASP A C 1
ATOM 2144 O O . ASP A 1 267 ? 119.192 13.991 -115.142 1.00 35.53 267 ASP A O 1
ATOM 2148 N N . PRO A 1 268 ? 119.689 13.654 -112.983 1.00 37.53 268 PRO A N 1
ATOM 2149 C CA . PRO A 1 268 ? 120.588 14.802 -112.908 1.00 37.53 268 PRO A CA 1
ATOM 2150 C C . PRO A 1 268 ? 121.987 14.484 -113.458 1.00 37.53 268 PRO A C 1
ATOM 2152 O O . PRO A 1 268 ? 122.658 13.545 -113.029 1.00 37.53 268 PRO A O 1
ATOM 2155 N N . LEU A 1 269 ? 122.469 15.337 -114.367 1.00 32.28 269 LEU A N 1
ATOM 2156 C CA . LEU A 1 269 ? 123.881 15.380 -114.766 1.00 32.28 269 LEU A CA 1
ATOM 2157 C C . LEU A 1 269 ? 124.780 15.846 -113.595 1.00 32.28 269 LEU A C 1
ATOM 2159 O O . LEU A 1 269 ? 124.302 16.532 -112.689 1.00 32.28 269 LEU A O 1
ATOM 2163 N N . PRO A 1 270 ? 126.071 15.462 -113.584 1.00 37.09 270 PRO A N 1
ATOM 2164 C CA . PRO A 1 270 ? 126.919 15.555 -112.397 1.00 37.09 270 PRO A CA 1
ATOM 2165 C C . PRO A 1 270 ? 127.534 16.948 -112.160 1.00 37.09 270 PRO A C 1
ATOM 2167 O O . PRO A 1 270 ? 127.671 17.746 -113.082 1.00 37.09 270 PRO A O 1
ATOM 2170 N N . GLU A 1 271 ? 128.008 17.142 -110.922 1.00 33.00 271 GLU A N 1
ATOM 2171 C CA . GLU A 1 271 ? 128.934 18.198 -110.462 1.00 33.00 271 GLU A CA 1
ATOM 2172 C C . GLU A 1 271 ? 128.398 19.641 -110.309 1.00 33.00 271 GLU A C 1
ATOM 2174 O O . GLU A 1 271 ? 128.859 20.570 -110.963 1.00 33.00 271 GLU A O 1
ATOM 2179 N N . GLU A 1 272 ? 127.604 19.867 -109.256 1.00 27.91 272 GLU A N 1
ATOM 2180 C CA . GLU A 1 272 ? 128.015 20.841 -108.225 1.00 27.91 272 GLU A CA 1
ATOM 2181 C C . GLU A 1 272 ? 128.041 20.138 -106.856 1.00 27.91 272 GLU A C 1
ATOM 2183 O O . GLU A 1 272 ? 127.186 19.303 -106.556 1.00 27.91 272 GLU A O 1
ATOM 2188 N N . ALA A 1 273 ? 129.078 20.398 -106.056 1.00 28.66 273 ALA A N 1
ATOM 2189 C CA . ALA A 1 273 ? 129.405 19.604 -104.873 1.00 28.66 273 ALA A CA 1
ATOM 2190 C C . ALA A 1 273 ? 128.984 20.264 -103.544 1.00 28.66 273 ALA A C 1
ATOM 2192 O O . ALA A 1 273 ? 129.048 21.480 -103.395 1.00 28.66 273 ALA A O 1
ATOM 2193 N N . SER A 1 274 ? 128.628 19.396 -102.587 1.00 35.69 274 SER A N 1
ATOM 2194 C CA . SER A 1 274 ? 128.771 19.457 -101.114 1.00 35.69 274 SER A CA 1
ATOM 2195 C C . SER A 1 274 ? 129.573 20.630 -100.509 1.00 35.69 274 SER A C 1
ATOM 2197 O O . SER A 1 274 ? 130.585 21.017 -101.095 1.00 35.69 274 SER A O 1
ATOM 2199 N N . PRO A 1 275 ? 129.274 21.092 -99.268 1.00 46.72 275 PRO A N 1
ATOM 2200 C CA . PRO A 1 275 ? 128.914 20.271 -98.090 1.00 46.72 275 PRO A CA 1
ATOM 2201 C C . PRO A 1 275 ? 127.692 20.856 -97.312 1.00 46.72 275 PRO A C 1
ATOM 2203 O O . PRO A 1 275 ? 126.931 21.614 -97.896 1.00 46.72 275 PRO A O 1
ATOM 2206 N N . GLU A 1 276 ? 127.328 20.538 -96.060 1.00 28.98 276 GLU A N 1
ATOM 2207 C CA . GLU A 1 276 ? 128.059 20.031 -94.887 1.00 28.98 276 GLU A CA 1
ATOM 2208 C C . GLU A 1 276 ? 127.073 19.505 -93.816 1.00 28.98 276 GLU A C 1
ATOM 2210 O O . GLU A 1 276 ? 125.889 19.837 -93.844 1.00 28.98 276 GLU A O 1
ATOM 2215 N N . ALA A 1 277 ? 127.537 18.690 -92.861 1.00 33.72 277 ALA A N 1
ATOM 2216 C CA . ALA A 1 277 ? 126.709 18.145 -91.776 1.00 33.72 277 ALA A CA 1
ATOM 2217 C C . ALA A 1 277 ? 127.075 18.762 -90.417 1.00 33.72 277 ALA A C 1
ATOM 2219 O O . ALA A 1 277 ? 128.246 18.702 -90.057 1.00 33.72 277 ALA A O 1
ATOM 2220 N N . VAL A 1 278 ? 126.094 19.242 -89.634 1.00 32.16 278 VAL A N 1
ATOM 2221 C CA . VAL A 1 278 ? 126.214 19.527 -88.182 1.00 32.16 278 VAL A CA 1
ATOM 2222 C C . VAL A 1 278 ? 124.837 19.415 -87.489 1.00 32.16 278 VAL A C 1
ATOM 2224 O O . VAL A 1 278 ? 123.877 20.071 -87.883 1.00 32.16 278 VAL A O 1
ATOM 2227 N N . SER A 1 279 ? 124.760 18.603 -86.431 1.00 36.44 279 SER A N 1
ATOM 2228 C CA . SER A 1 279 ? 123.802 18.671 -85.303 1.00 36.44 279 SER A CA 1
ATOM 2229 C C . SER A 1 279 ? 124.490 19.401 -84.114 1.00 36.44 279 SER A C 1
ATOM 2231 O O . SER A 1 279 ? 125.712 19.538 -84.212 1.00 36.44 279 SER A O 1
ATOM 2233 N N . PRO A 1 280 ? 123.851 19.828 -82.987 1.00 48.97 280 PRO A N 1
ATOM 2234 C CA . PRO A 1 280 ? 122.621 19.292 -82.370 1.00 48.97 280 PRO A CA 1
ATOM 2235 C C . PRO A 1 280 ? 121.772 20.313 -81.530 1.00 48.97 280 PRO A C 1
ATOM 2237 O O . PRO A 1 280 ? 121.907 21.521 -81.676 1.00 48.97 280 PRO A O 1
ATOM 2240 N N . GLU A 1 281 ? 120.935 19.765 -80.631 1.00 32.25 281 GLU A N 1
ATOM 2241 C CA . GLU A 1 281 ? 120.625 20.218 -79.247 1.00 32.25 281 GLU A CA 1
ATOM 2242 C C . GLU A 1 281 ? 119.709 21.423 -78.893 1.00 32.25 281 GLU A C 1
ATOM 2244 O O . GLU A 1 281 ? 119.770 22.520 -79.433 1.00 32.25 281 GLU A O 1
ATOM 2249 N N . ASP A 1 282 ? 118.898 21.128 -77.863 1.00 29.34 282 ASP A N 1
ATOM 2250 C CA . ASP A 1 282 ? 118.334 21.951 -76.782 1.00 29.34 282 ASP A CA 1
ATOM 2251 C C . ASP A 1 282 ? 117.424 23.169 -77.043 1.00 29.34 282 ASP A C 1
ATOM 2253 O O . ASP A 1 282 ? 117.851 24.267 -77.385 1.00 29.34 282 ASP A O 1
ATOM 2257 N N . LEU A 1 283 ? 116.165 23.031 -76.595 1.00 31.73 283 LEU A N 1
ATOM 2258 C CA . LEU A 1 283 ? 115.771 23.593 -75.290 1.00 31.73 283 LEU A CA 1
ATOM 2259 C C . LEU A 1 283 ? 114.631 22.780 -74.640 1.00 31.73 283 LEU A C 1
ATOM 2261 O O . LEU A 1 283 ? 113.785 22.196 -75.317 1.00 31.73 283 LEU A O 1
ATOM 2265 N N . SER A 1 284 ? 114.650 22.710 -73.309 1.00 34.72 284 SER A N 1
ATOM 2266 C CA . SER A 1 284 ? 113.908 21.750 -72.481 1.00 34.72 284 SER A CA 1
ATOM 2267 C C . SER A 1 284 ? 112.542 22.251 -71.961 1.00 34.72 284 SER A C 1
ATOM 2269 O O . SER A 1 284 ? 112.288 23.457 -71.928 1.00 34.72 284 SER A O 1
ATOM 2271 N N . PRO A 1 285 ? 111.644 21.335 -71.534 1.00 54.56 285 PRO A N 1
ATOM 2272 C CA . PRO A 1 285 ? 110.354 21.668 -70.922 1.00 54.56 285 PRO A CA 1
ATOM 2273 C C . PRO A 1 285 ? 110.464 21.927 -69.410 1.00 54.56 285 PRO A C 1
ATOM 2275 O O . PRO A 1 285 ? 111.180 21.202 -68.724 1.00 54.56 285 PRO A O 1
ATOM 2278 N N . GLN A 1 286 ? 109.691 22.894 -68.896 1.00 38.03 286 GLN A N 1
ATOM 2279 C CA . GLN A 1 286 ? 109.444 23.180 -67.469 1.00 38.03 286 GLN A CA 1
ATOM 2280 C C . GLN A 1 286 ? 108.140 24.007 -67.322 1.00 38.03 286 GLN A C 1
ATOM 2282 O O . GLN A 1 286 ? 107.840 24.804 -68.207 1.00 38.03 286 GLN A O 1
ATOM 2287 N N . ASP A 1 287 ? 107.345 23.949 -66.246 1.00 32.81 287 ASP A N 1
ATOM 2288 C CA . ASP A 1 287 ? 107.145 22.888 -65.243 1.00 32.81 287 ASP A CA 1
ATOM 2289 C C . ASP A 1 287 ? 105.948 23.239 -64.323 1.00 32.81 287 ASP A C 1
ATOM 2291 O O . ASP A 1 287 ? 105.801 24.404 -63.962 1.00 32.81 287 ASP A O 1
ATOM 2295 N N . LEU A 1 288 ? 105.210 22.213 -63.858 1.00 31.08 288 LEU A N 1
ATOM 2296 C CA . LEU A 1 288 ? 104.543 22.122 -62.530 1.00 31.08 288 LEU A CA 1
ATOM 2297 C C . LEU A 1 288 ? 103.435 23.168 -62.172 1.00 31.08 288 LEU A C 1
ATOM 2299 O O . LEU A 1 288 ? 103.293 24.204 -62.803 1.00 31.08 288 LEU A O 1
ATOM 2303 N N . LEU A 1 289 ? 102.528 22.994 -61.195 1.00 34.72 289 LEU A N 1
ATOM 2304 C CA . LEU A 1 289 ? 102.263 22.020 -60.111 1.00 34.72 289 LEU A CA 1
ATOM 2305 C C . LEU A 1 289 ? 100.758 21.603 -60.204 1.00 34.72 289 LEU A C 1
ATOM 2307 O O . LEU A 1 289 ? 99.960 22.341 -60.773 1.00 34.72 289 LEU A O 1
ATOM 2311 N N . ALA A 1 290 ? 100.272 20.418 -59.803 1.00 31.58 290 ALA A N 1
ATOM 2312 C CA . ALA A 1 290 ? 100.163 19.880 -58.431 1.00 31.58 290 ALA A CA 1
ATOM 2313 C C . ALA A 1 290 ? 99.495 20.879 -57.434 1.00 31.58 290 ALA A C 1
ATOM 2315 O O . ALA A 1 290 ? 99.764 22.070 -57.484 1.00 31.58 290 ALA A O 1
ATOM 2316 N N . GLN A 1 291 ? 98.612 20.515 -56.496 1.00 35.72 291 GLN A N 1
ATOM 2317 C CA . GLN A 1 291 ? 98.123 19.207 -56.044 1.00 35.72 291 GLN A CA 1
ATOM 2318 C C . GLN A 1 291 ? 96.841 19.397 -55.189 1.00 35.72 291 GLN A C 1
ATOM 2320 O O . GLN A 1 291 ? 96.633 20.462 -54.620 1.00 35.72 291 GLN A O 1
ATOM 2325 N N . GLU A 1 292 ? 96.073 18.316 -55.032 1.00 33.16 292 GLU A N 1
ATOM 2326 C CA . GLU A 1 292 ? 95.306 17.943 -53.824 1.00 33.16 292 GLU A CA 1
ATOM 2327 C C . GLU A 1 292 ? 94.093 18.728 -53.264 1.00 33.16 292 GLU A C 1
ATOM 2329 O O . GLU A 1 292 ? 93.930 19.943 -53.311 1.00 33.16 292 GLU A O 1
ATOM 2334 N N . VAL A 1 293 ? 93.224 17.903 -52.672 1.00 50.00 293 VAL A N 1
ATOM 2335 C CA . VAL A 1 293 ? 92.013 18.200 -51.897 1.00 50.00 293 VAL A CA 1
ATOM 2336 C C . VAL A 1 293 ? 92.397 18.606 -50.468 1.00 50.00 293 VAL A C 1
ATOM 2338 O O . VAL A 1 293 ? 93.356 18.062 -49.920 1.00 50.00 293 VAL A O 1
ATOM 2341 N N . PRO A 1 294 ? 91.573 19.419 -49.785 1.00 44.31 294 PRO A N 1
ATOM 2342 C CA . PRO A 1 294 ? 91.259 19.046 -48.406 1.00 44.31 294 PRO A CA 1
ATOM 2343 C C . PRO A 1 294 ? 89.769 19.144 -48.047 1.00 44.31 294 PRO A C 1
ATOM 2345 O O . PRO A 1 294 ? 89.080 20.123 -48.326 1.00 44.31 294 PRO A O 1
ATOM 2348 N N . LEU A 1 295 ? 89.304 18.129 -47.318 1.00 46.06 295 LEU A N 1
ATOM 2349 C CA . LEU A 1 295 ? 88.139 18.222 -46.439 1.00 46.06 295 LEU A CA 1
ATOM 2350 C C . LEU A 1 295 ? 88.467 19.151 -45.261 1.00 46.06 295 LEU A C 1
ATOM 2352 O O . LEU A 1 295 ? 89.538 18.997 -44.671 1.00 46.06 295 LEU A O 1
ATOM 2356 N N . ARG A 1 296 ? 87.518 19.989 -44.818 1.00 35.44 296 ARG A N 1
ATOM 2357 C CA . ARG A 1 296 ? 87.341 20.258 -43.378 1.00 35.44 296 ARG A CA 1
ATOM 2358 C C . ARG A 1 296 ? 86.000 20.883 -43.001 1.00 35.44 296 ARG A C 1
ATOM 2360 O O . ARG A 1 296 ? 85.445 21.716 -43.706 1.00 35.44 296 ARG A O 1
ATOM 2367 N N . GLU A 1 297 ? 85.529 20.455 -41.838 1.00 44.44 297 GLU A N 1
ATOM 2368 C CA . GLU A 1 297 ? 84.396 20.996 -41.091 1.00 44.44 297 GLU A CA 1
ATOM 2369 C C . GLU A 1 297 ? 84.789 22.289 -40.355 1.00 44.44 297 GLU A C 1
ATOM 2371 O O . GLU A 1 297 ? 85.927 22.395 -39.911 1.00 44.44 297 GLU A O 1
ATOM 2376 N N . THR A 1 298 ? 83.827 23.203 -40.161 1.00 36.81 298 THR A N 1
ATOM 2377 C CA . THR A 1 298 ? 83.590 24.068 -38.969 1.00 36.81 298 THR A CA 1
ATOM 2378 C C . THR A 1 298 ? 82.381 24.966 -39.308 1.00 36.81 298 THR A C 1
ATOM 2380 O O . THR A 1 298 ? 82.379 25.582 -40.365 1.00 36.81 298 THR A O 1
ATOM 2383 N N . SER A 1 299 ? 81.235 24.942 -38.609 1.00 34.94 299 SER A N 1
ATOM 2384 C CA . SER A 1 299 ? 80.949 25.517 -37.273 1.00 34.94 299 SER A CA 1
ATOM 2385 C C . SER A 1 299 ? 81.149 27.052 -37.220 1.00 34.94 299 SER A C 1
ATOM 2387 O O . SER A 1 299 ? 82.234 27.497 -37.569 1.00 34.94 299 SER A O 1
ATOM 2389 N N . ALA A 1 300 ? 80.235 27.909 -36.734 1.00 34.44 300 ALA A N 1
ATOM 2390 C CA . ALA A 1 300 ? 78.954 27.701 -36.035 1.00 34.44 300 ALA A CA 1
ATOM 2391 C C . ALA A 1 300 ? 78.130 29.018 -35.908 1.00 34.44 300 ALA A C 1
ATOM 2393 O O . ALA A 1 300 ? 78.704 30.086 -36.084 1.00 34.44 300 ALA A O 1
ATOM 2394 N N . ARG A 1 301 ? 76.882 28.904 -35.388 1.00 35.50 301 ARG A N 1
ATOM 2395 C CA . ARG A 1 301 ? 76.158 29.898 -34.531 1.00 35.50 301 ARG A CA 1
ATOM 2396 C C . ARG A 1 301 ? 75.690 31.225 -35.198 1.00 35.50 301 ARG A C 1
ATOM 2398 O O . ARG A 1 301 ? 76.252 31.627 -36.200 1.00 35.50 301 ARG A O 1
ATOM 2405 N N . GLU A 1 302 ? 74.625 31.928 -34.771 1.00 34.47 302 GLU A N 1
ATOM 2406 C CA . GLU A 1 302 ? 73.748 31.911 -33.568 1.00 34.47 302 GLU A CA 1
ATOM 2407 C C . GLU A 1 302 ? 72.239 31.963 -33.955 1.00 34.47 302 GLU A C 1
ATOM 2409 O O . GLU A 1 302 ? 71.884 32.490 -35.001 1.00 34.47 302 GLU A O 1
ATOM 2414 N N . VAL A 1 303 ? 71.326 31.240 -33.285 1.00 41.12 303 VAL A N 1
ATOM 2415 C CA . VAL A 1 303 ? 70.388 31.711 -32.224 1.00 41.12 303 VAL A CA 1
ATOM 2416 C C . VAL A 1 303 ? 69.659 33.044 -32.505 1.00 41.12 303 VAL A C 1
ATOM 2418 O O . VAL A 1 303 ? 70.281 34.091 -32.408 1.00 41.12 303 VAL A O 1
ATOM 2421 N N . SER A 1 304 ? 68.320 33.018 -32.683 1.00 32.44 304 SER A N 1
ATOM 2422 C CA . SER A 1 304 ? 67.350 33.690 -31.774 1.00 32.44 304 SER A CA 1
ATOM 2423 C C . SER A 1 304 ? 65.886 33.735 -32.286 1.00 32.44 304 SER A C 1
ATOM 2425 O O . SER A 1 304 ? 65.596 34.392 -33.277 1.00 32.44 304 SER A O 1
ATOM 2427 N N . SER A 1 305 ? 64.964 33.187 -31.477 1.00 36.84 305 SER A N 1
ATOM 2428 C CA . SER A 1 305 ? 63.585 33.667 -31.188 1.00 36.84 305 SER A CA 1
ATOM 2429 C C . SER A 1 305 ? 62.471 33.764 -32.261 1.00 36.84 305 SER A C 1
ATOM 2431 O O . SER A 1 305 ? 62.718 33.972 -33.440 1.00 36.84 305 SER A O 1
ATOM 2433 N N . GLN A 1 306 ? 61.229 33.764 -31.735 1.00 39.75 306 GLN A N 1
ATOM 2434 C CA . GLN A 1 306 ? 59.907 34.015 -32.351 1.00 39.75 306 GLN A CA 1
ATOM 2435 C C . GLN A 1 306 ? 59.266 32.772 -33.000 1.00 39.75 306 GLN A C 1
ATOM 2437 O O . GLN A 1 306 ? 59.676 32.331 -34.062 1.00 39.75 306 GLN A O 1
ATOM 2442 N N . ASP A 1 307 ? 58.233 32.132 -32.444 1.00 46.06 307 ASP A N 1
ATOM 2443 C CA . ASP A 1 307 ? 57.292 32.518 -31.380 1.00 46.06 307 ASP A CA 1
ATOM 2444 C C . ASP A 1 307 ? 56.621 33.888 -31.597 1.00 46.06 307 ASP A C 1
ATOM 2446 O O . ASP A 1 307 ? 56.852 34.863 -30.884 1.00 46.06 307 ASP A O 1
ATOM 2450 N N . THR A 1 308 ? 55.767 33.956 -32.622 1.00 41.38 308 THR A N 1
ATOM 2451 C CA . THR A 1 308 ? 54.679 34.942 -32.703 1.00 41.38 308 THR A CA 1
ATOM 2452 C C . THR A 1 308 ? 53.367 34.246 -33.067 1.00 41.38 308 THR A C 1
ATOM 2454 O O . THR A 1 308 ? 53.315 33.352 -33.907 1.00 41.38 308 THR A O 1
ATOM 2457 N N . ALA A 1 309 ? 52.303 34.630 -32.363 1.00 37.19 309 ALA A N 1
ATOM 2458 C CA . ALA A 1 309 ? 50.980 34.014 -32.436 1.00 37.19 309 ALA A CA 1
ATOM 2459 C C . ALA A 1 309 ? 50.022 34.786 -33.372 1.00 37.19 309 ALA A C 1
ATOM 2461 O O . ALA A 1 309 ? 50.425 35.711 -34.071 1.00 37.19 309 ALA A O 1
ATOM 2462 N N . THR A 1 310 ? 48.718 34.485 -33.246 1.00 40.12 310 THR A N 1
ATOM 2463 C CA . THR A 1 310 ? 47.539 35.107 -33.901 1.00 40.12 310 THR A CA 1
ATOM 2464 C C . THR A 1 310 ? 47.215 34.572 -35.303 1.00 40.12 310 THR A C 1
ATOM 2466 O O . THR A 1 310 ? 48.113 34.266 -36.069 1.00 40.12 310 THR A O 1
ATOM 2469 N N . ARG A 1 311 ? 45.949 34.404 -35.720 1.00 38.34 311 ARG A N 1
ATOM 2470 C CA . ARG A 1 311 ? 44.589 34.565 -35.125 1.00 38.34 311 ARG A CA 1
ATOM 2471 C C . ARG A 1 311 ? 43.665 33.617 -35.954 1.00 38.34 311 ARG A C 1
ATOM 2473 O O . ARG A 1 311 ? 44.048 33.248 -37.052 1.00 38.34 311 ARG A O 1
ATOM 2480 N N . SER A 1 312 ? 42.466 33.161 -35.573 1.00 36.75 312 SER A N 1
ATOM 2481 C CA . SER A 1 312 ? 41.349 33.904 -34.983 1.00 36.75 312 SER A CA 1
ATOM 2482 C C . SER A 1 312 ? 40.181 32.979 -34.558 1.00 36.75 312 SER A C 1
ATOM 2484 O O . SER A 1 312 ? 39.822 32.082 -35.308 1.00 36.75 312 SER A O 1
ATOM 2486 N N . THR A 1 313 ? 39.559 33.272 -33.403 1.00 39.47 313 THR A N 1
ATOM 2487 C CA . THR A 1 313 ? 38.099 33.223 -33.081 1.00 39.47 313 THR A CA 1
ATOM 2488 C C . THR A 1 313 ? 37.214 32.115 -33.699 1.00 39.47 313 THR A C 1
ATOM 2490 O O . THR A 1 313 ? 37.001 32.122 -34.906 1.00 39.47 313 THR A O 1
ATOM 2493 N N . LEU A 1 314 ? 36.564 31.226 -32.921 1.00 37.34 314 LEU A N 1
ATOM 2494 C CA . LEU A 1 314 ? 35.222 31.362 -32.268 1.00 37.34 314 LEU A CA 1
ATOM 2495 C C . LEU A 1 314 ? 34.818 29.967 -31.667 1.00 37.34 314 LEU A C 1
ATOM 2497 O O . LEU A 1 314 ? 35.463 28.993 -32.033 1.00 37.34 314 LEU A O 1
ATOM 2501 N N . ARG A 1 315 ? 33.820 29.704 -30.788 1.00 33.94 315 ARG A N 1
ATOM 2502 C CA . ARG A 1 315 ? 32.739 30.453 -30.084 1.00 33.94 315 ARG A CA 1
ATOM 2503 C C . ARG A 1 315 ? 32.214 29.628 -28.868 1.00 33.94 315 ARG A C 1
ATOM 2505 O O . ARG A 1 315 ? 31.960 28.452 -29.060 1.00 33.94 315 ARG A O 1
ATOM 2512 N N . GLN A 1 316 ? 31.931 30.264 -27.713 1.00 46.44 316 GLN A N 1
ATOM 2513 C CA . GLN A 1 316 ? 31.065 29.805 -26.575 1.00 46.44 316 GLN A CA 1
ATOM 2514 C C . GLN A 1 316 ? 31.408 28.469 -25.850 1.00 46.44 316 GLN A C 1
ATOM 2516 O O . GLN A 1 316 ? 31.519 27.415 -26.451 1.00 46.44 316 GLN A O 1
ATOM 2521 N N . VAL A 1 317 ? 31.711 28.470 -24.541 1.00 49.38 317 VAL A N 1
ATOM 2522 C CA . VAL A 1 317 ? 30.793 28.561 -23.370 1.00 49.38 317 VAL A CA 1
ATOM 2523 C C . VAL A 1 317 ? 29.869 27.344 -23.209 1.00 49.38 317 VAL A C 1
ATOM 2525 O O . VAL A 1 317 ? 28.885 27.241 -23.926 1.00 49.38 317 VAL A O 1
ATOM 2528 N N . ILE A 1 318 ? 30.140 26.523 -22.179 1.00 41.50 318 ILE A N 1
ATOM 2529 C CA . ILE A 1 318 ? 29.186 25.954 -21.197 1.00 41.50 318 ILE A CA 1
ATOM 2530 C C . ILE A 1 318 ? 30.000 25.393 -20.008 1.00 41.50 318 ILE A C 1
ATOM 2532 O O . ILE A 1 318 ? 30.914 24.594 -20.192 1.00 41.50 318 ILE A O 1
ATOM 2536 N N . ARG A 1 319 ? 29.664 25.809 -18.779 1.00 46.28 319 ARG A N 1
ATOM 2537 C CA . ARG A 1 319 ? 30.011 25.105 -17.527 1.00 46.28 319 ARG A CA 1
ATOM 2538 C C . ARG A 1 319 ? 28.777 24.312 -17.078 1.00 46.28 319 ARG A C 1
ATOM 2540 O O . ARG A 1 319 ? 27.691 24.888 -17.129 1.00 46.28 319 ARG A O 1
ATOM 2547 N N . PRO A 1 320 ? 28.908 23.090 -16.542 1.00 49.34 320 PRO A N 1
ATOM 2548 C CA . PRO A 1 320 ? 27.856 22.491 -15.733 1.00 49.34 320 PRO A CA 1
ATOM 2549 C C . PRO A 1 320 ? 28.011 22.916 -14.262 1.00 49.34 320 PRO A C 1
ATOM 2551 O O . PRO A 1 320 ? 28.932 22.482 -13.571 1.00 49.34 320 PRO A O 1
ATOM 2554 N N . GLU A 1 321 ? 27.096 23.748 -13.759 1.00 40.31 321 GLU A N 1
ATOM 2555 C CA . GLU A 1 321 ? 26.858 23.840 -12.314 1.00 40.31 321 GLU A CA 1
ATOM 2556 C C . GLU A 1 321 ? 25.977 22.663 -11.876 1.00 40.31 321 GLU A C 1
ATOM 2558 O O . GLU A 1 321 ? 24.783 22.626 -12.175 1.00 40.31 321 GLU A O 1
ATOM 2563 N N . CYS A 1 322 ? 26.525 21.717 -11.113 1.00 37.53 322 CYS A N 1
ATOM 2564 C CA . CYS A 1 322 ? 25.709 20.713 -10.430 1.00 37.53 322 CYS A CA 1
ATOM 2565 C C . CYS A 1 322 ? 25.114 21.299 -9.142 1.00 37.53 322 CYS A C 1
ATOM 2567 O O . CYS A 1 322 ? 25.668 21.136 -8.055 1.00 37.53 322 CYS A O 1
ATOM 2569 N N . ARG A 1 323 ? 23.961 21.966 -9.261 1.00 39.72 323 ARG A N 1
ATOM 2570 C CA . ARG A 1 323 ? 23.124 22.385 -8.126 1.00 39.72 323 ARG A CA 1
ATOM 2571 C C . ARG A 1 323 ? 21.750 21.716 -8.214 1.00 39.72 323 ARG A C 1
ATOM 2573 O O . ARG A 1 323 ? 20.847 22.248 -8.850 1.00 39.72 323 ARG A O 1
ATOM 2580 N N . LEU A 1 324 ? 21.568 20.593 -7.517 1.00 45.25 324 LEU A N 1
ATOM 2581 C CA . LEU A 1 324 ? 20.234 20.073 -7.199 1.00 45.25 324 LEU A CA 1
ATOM 2582 C C . LEU A 1 324 ? 19.899 20.385 -5.741 1.00 45.25 324 LEU A C 1
ATOM 2584 O O . LEU A 1 324 ? 20.533 19.890 -4.812 1.00 45.25 324 LEU A O 1
ATOM 2588 N N . ALA A 1 325 ? 18.904 21.249 -5.556 1.00 41.44 325 ALA A N 1
ATOM 2589 C CA . ALA A 1 325 ? 18.396 21.622 -4.248 1.00 41.44 325 ALA A CA 1
ATOM 2590 C C . ALA A 1 325 ? 17.354 20.601 -3.767 1.00 41.44 325 ALA A C 1
ATOM 2592 O O . ALA A 1 325 ? 16.313 20.433 -4.394 1.00 41.44 325 ALA A O 1
ATOM 2593 N N . GLY A 1 326 ? 17.610 19.982 -2.614 1.00 38.44 326 GLY A N 1
ATOM 2594 C CA . GLY A 1 326 ? 16.644 19.168 -1.875 1.00 38.44 326 GLY A CA 1
ATOM 2595 C C . GLY A 1 326 ? 16.277 19.818 -0.542 1.00 38.44 326 GLY A C 1
ATOM 2596 O O . GLY A 1 326 ? 16.696 19.339 0.506 1.00 38.44 326 GLY A O 1
ATOM 2597 N N . ARG A 1 327 ? 15.518 20.924 -0.557 1.00 42.28 327 ARG A N 1
ATOM 2598 C CA . ARG A 1 327 ? 14.903 21.486 0.663 1.00 42.28 327 ARG A CA 1
ATOM 2599 C C . ARG A 1 327 ? 13.493 20.919 0.839 1.00 42.28 327 ARG A C 1
ATOM 2601 O O . ARG A 1 327 ? 12.545 21.449 0.269 1.00 42.28 327 ARG A O 1
ATOM 2608 N N . GLY A 1 328 ? 13.356 19.885 1.665 1.00 41.34 328 GLY A N 1
ATOM 2609 C CA . GLY A 1 328 ? 12.081 19.537 2.297 1.00 41.34 328 GLY A CA 1
ATOM 2610 C C . GLY A 1 328 ? 11.960 20.260 3.646 1.00 41.34 328 GLY A C 1
ATOM 2611 O O . GLY A 1 328 ? 12.914 20.200 4.423 1.00 41.34 328 GLY A O 1
ATOM 2612 N N . PRO A 1 329 ? 10.858 20.971 3.946 1.00 58.09 329 PRO A N 1
ATOM 2613 C CA . PRO A 1 329 ? 10.681 21.615 5.241 1.00 58.09 329 PRO A CA 1
ATOM 2614 C C . PRO A 1 329 ? 10.276 20.604 6.319 1.00 58.09 329 PRO A C 1
ATOM 2616 O O . PRO A 1 329 ? 9.490 19.6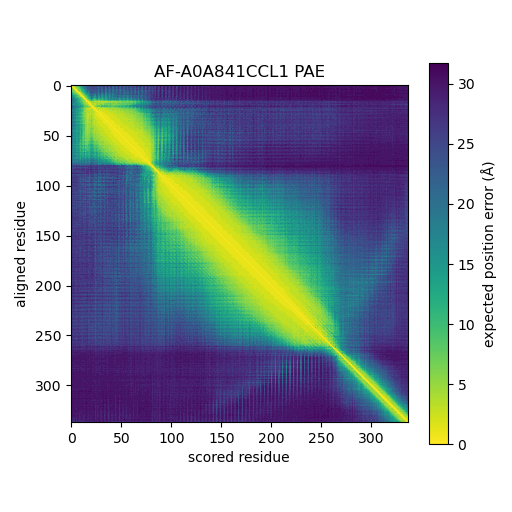85 6.089 1.00 58.09 329 PRO A O 1
ATOM 2619 N N . SER A 1 330 ? 10.782 20.836 7.524 1.00 49.03 330 SER A N 1
ATOM 2620 C CA . SER A 1 330 ? 10.356 20.177 8.752 1.00 49.03 330 SER A CA 1
ATOM 2621 C C . SER A 1 330 ? 8.846 20.317 8.982 1.00 49.03 330 SER A C 1
ATOM 2623 O O . SER A 1 330 ? 8.296 21.418 8.951 1.00 49.03 330 SER A O 1
ATOM 2625 N N . ARG A 1 331 ? 8.179 19.204 9.310 1.00 49.38 331 ARG A N 1
ATOM 2626 C CA . ARG A 1 331 ? 6.905 19.227 10.037 1.00 49.38 331 ARG A CA 1
ATOM 2627 C C . ARG A 1 331 ? 7.072 18.531 11.377 1.00 49.38 331 ARG A C 1
ATOM 2629 O O . ARG A 1 331 ? 7.442 17.364 11.447 1.00 49.38 331 ARG A O 1
ATOM 2636 N N . SER A 1 332 ? 6.814 19.300 12.424 1.00 48.50 332 SER A N 1
ATOM 2637 C CA . SER A 1 332 ? 6.702 18.856 13.804 1.00 48.50 332 SER A CA 1
ATOM 2638 C C . SER A 1 332 ? 5.556 17.857 13.966 1.00 48.50 332 SER A C 1
ATOM 2640 O O . SER A 1 332 ? 4.456 18.068 13.458 1.00 48.50 332 SER A O 1
ATOM 2642 N N . VAL A 1 333 ? 5.813 16.793 14.724 1.00 59.06 333 VAL A N 1
ATOM 2643 C CA . VAL A 1 333 ? 4.773 15.926 15.285 1.00 59.06 333 VAL A CA 1
ATOM 2644 C C . VAL A 1 333 ? 4.358 16.527 16.632 1.00 59.06 333 VAL A C 1
ATOM 2646 O O . VAL A 1 333 ? 5.227 16.675 17.494 1.00 59.06 333 VAL A O 1
ATOM 2649 N N . PRO A 1 334 ? 3.084 16.898 16.846 1.00 63.91 334 PRO A N 1
ATOM 2650 C CA . PRO A 1 334 ? 2.581 17.164 18.183 1.00 63.91 334 PRO A CA 1
ATOM 2651 C C . PRO A 1 334 ? 2.309 15.843 18.915 1.00 63.91 334 PRO A C 1
ATOM 2653 O O . PRO A 1 334 ? 1.791 14.886 18.342 1.00 63.91 334 PRO A O 1
ATOM 2656 N N . LEU A 1 335 ? 2.676 15.819 20.193 1.00 59.84 335 LEU A N 1
ATOM 2657 C CA . LEU A 1 335 ? 2.288 14.799 21.168 1.00 59.84 335 LEU A CA 1
ATOM 2658 C C . LEU A 1 335 ? 0.828 15.026 21.638 1.00 59.84 335 LEU A C 1
ATOM 2660 O O . LEU A 1 335 ? 0.269 16.089 21.368 1.00 59.84 335 LEU A O 1
ATOM 2664 N N . VAL A 1 336 ? 0.322 14.108 22.481 1.00 48.53 336 VAL A N 1
ATOM 2665 C CA . VAL A 1 336 ? -0.888 14.210 23.346 1.00 48.53 336 VAL A CA 1
ATOM 2666 C C . VAL A 1 336 ? -2.233 13.836 22.675 1.00 48.53 336 VAL A C 1
ATOM 2668 O O . VAL A 1 336 ? -2.458 14.230 21.529 1.00 48.53 336 VAL A O 1
ATOM 2671 N N . PRO A 1 337 ? -3.167 13.153 23.383 1.00 64.44 337 PRO A N 1
ATOM 2672 C CA . PRO A 1 337 ? -3.094 12.604 24.753 1.00 64.44 337 PRO A CA 1
ATOM 2673 C C . PRO A 1 337 ? -2.773 11.105 24.824 1.00 64.44 337 PRO A C 1
ATOM 2675 O O . PRO A 1 337 ? -3.403 10.325 24.078 1.00 64.44 337 PRO A O 1
#

Sequence (337 aa):
MTAADTRGDLVPLRTDFDLVWRGYDRHQVRHYVHSAEAELRLTAVDRDAAVARADDLARQLETARTEIAELRGRLDRICRTPVEPDALTGRLRRMVELAEEEASDVTARARAAAEQSWATADRAAARLRGRAEQLVTELDRRRREMETEHADLMSRAREQVTTMARQAVRRRRELDEQAARLREQVETDFQLAMAARRAEALHALAEQDRAAKARADRLVREAEEHAQRIVAEARREVDVLRGHRDRLAEDLRTAQHLLAEVEPLLDPLPEEASPEAVSPEDLSPQDLLAQEVPLRETSAREVSSQDTATRSTLRQVIRPECRLAGRGPSRSVPLVP

Foldseek 3Di:
DDPDDPVPPPDPPPPDADDDDPGGDPVVVVVVVVVVVVVVVVVVVVVVVVVVVVVVVVVVVVVVVVVVVVVVVVVCVVVVDDDDPVVVVVVVVVVVVVVVVVVVVVVVVVVVVVVVVVVVVVVVVVVVVVVVVVVVVVVVVVVVVVVVVVVVVVVVVVVVVVVVVVVVVVVVVVVVVVVVVVVVVVVVVVVVVVVVVVVVVVVVVVVVVVVVVVVVVVVVVVVVVVVVVVVVVVVVVVVVVVVVVVVVVVVVVVVVVVVVVCVVVPDDDDDDDDDDDDDDDDDDDDDDDDDDDDDDDDDDDDDDDDDDDDDDDDDDDDDDDPDDDDDDDDDDDDDDD

Mean predicted aligned error: 20.71 Å

Secondary structure (DSSP, 8-state):
------SS-------PPPEETTEE-HHHHHHHHHHHHHHHHHHHHHHHHHHHHHHHHHHHHHHHHHHHHHHHHHHHHHHT-PPPHHHHHHHHHHHHHHHHHHHHHHHHHHHHHHHHHHHHHHHHHHHHHHHHHHHHHHHHHHHHHHHHHHHHHHHHHHHHHHHHHHHHHHHHHHHHHHHHHHHHHHHHHHHHHHHHHHHHHHHHHHHHHHHHHHHHHHHHHHHHHHHHHHHHHHHHHHHHHHHHHHHHHHHHHHHHHHHHHHGGG--PPS---------------------------------------------------------PPP-PPP---